Protein AF-0000000074149114 (afdb_homodimer)

Foldseek 3Di:
DPCVVCPVPDDPVNVVLVVVVVVLCPDPVNLVVLLVQLVHWDFLVRCVVVDVDDSVVVVVSLVSCVVSPQWDWDDDDPTITIHGRDSVVNVVVVVVVVVVVVD/DPCVVPPVPDDPVNVVLVVVVVVLCPDPVNLVVLLVQLVDWDFLVRCVVVDVDDSVVVVVSLVSCVVSPQWDWDDDPPTITIHGRDSVVNVVVVVVVVVVVVD

pLDDT: mean 89.46, std 13.63, range [28.83, 98.0]

Organism: Dictyoglomus thermophilum (strain ATCC 35947 / DSM 3960 / H-6-12) (NCBI:txid309799)

InterPro domains:
  IPR001845 HTH ArsR-type DNA-binding domain [PF01022] (28-67)
  IPR001845 HTH ArsR-type DNA-binding domain [PR00778] (22-37)
  IPR001845 HTH ArsR-type DNA-binding domain [PR00778] (54-69)
  IPR001845 HTH ArsR-type DNA-binding domain [PR00778] (69-84)
  IPR001845 HTH ArsR-type DNA-binding domain [PS50987] (10-103)
  IPR001845 HTH ArsR-type DNA-binding domain [SM00418] (20-98)
  IPR011991 ArsR-like helix-turn-helix domain [cd00090] (22-98)
  IPR036388 Winged helix-like DNA-binding domain superfamily [G3DSA:1.10.10.10] (2-102)
  IPR036390 Winged helix DNA-binding domain superfamily [SSF46785] (8-98)
  IPR051011 Metal-responsive transcriptional regulator [PTHR43132] (10-99)

Solvent-accessible surface area (backbone atoms only — not comparable to full-atom values): 11345 Å² total; per-residue (Å²): 131,74,77,69,68,59,57,84,65,58,47,74,63,54,33,45,45,36,18,52,52,32,45,67,48,34,31,44,67,53,46,50,48,46,46,52,28,57,75,42,65,39,32,72,68,56,46,48,75,73,39,96,64,56,67,72,61,52,50,52,52,52,50,53,38,36,68,61,51,48,29,44,74,45,76,54,92,93,44,57,29,37,31,50,62,50,58,66,53,47,58,41,52,50,50,43,45,54,39,50,71,73,97,129,75,77,69,68,59,59,85,65,59,49,72,64,53,34,44,45,36,18,52,52,32,44,67,48,34,30,41,66,54,47,52,48,46,46,52,27,56,76,43,65,40,32,70,68,56,46,47,73,73,39,97,64,56,66,71,60,52,49,50,52,52,49,52,37,36,69,62,51,49,29,44,76,48,75,54,91,93,43,58,28,37,32,50,62,51,60,67,54,46,58,41,52,51,49,42,44,54,40,49,70,73,97

Sequence (206 aa):
MTKKEDYISLSDEALQNMSDILKILAHPLRIKLIFILAQNPATVSDLLKILDVRQPNLSQHLTLLKRVKLLKTRREGKSVYYLLSHPEIKDLLEKINEITKEIMTKKEDYISLSDEALQNMSDILKILAHPLRIKLIFILAQNPATVSDLLKILDVRQPNLSQHLTLLKRVKLLKTRREGKSVYYLLSHPEIKDLLEKINEITKEI

Nearest PDB structures (foldseek):
  8qkf-assembly1_A  TM=9.468E-01  e=1.294E-07  Mycolicibacterium smegmatis
  8qkf-assembly1_B  TM=9.216E-01  e=1.294E-07  Mycolicibacterium smegmatis
  1r22-assembly1_B  TM=8.893E-01  e=1.035E-06  Synechococcus elongatus PCC 7942 = FACHB-805
  4k2e-assembly1_B  TM=8.497E-01  e=9.703E-07  Vibrio cholerae O1 biovar El Tor str. N16961
  1r1u-assembly2_D  TM=8.927E-01  e=1.983E-06  Staphylococcus aureus

Structure (mmCIF, N/CA/C/O backbone):
data_AF-0000000074149114-model_v1
#
loop_
_entity.id
_entity.type
_entity.pdbx_description
1 polymer 'Transcriptional regulator'
#
loop_
_atom_site.group_PDB
_atom_site.id
_atom_site.type_symbol
_atom_site.label_atom_id
_atom_site.label_alt_id
_atom_site.label_comp_id
_atom_site.label_asym_id
_atom_site.label_entity_id
_atom_site.label_seq_id
_atom_site.pdbx_PDB_ins_code
_atom_site.Cartn_x
_atom_site.Cartn_y
_atom_site.Cartn_z
_atom_site.occupancy
_atom_site.B_iso_or_equiv
_atom_site.auth_seq_id
_atom_site.auth_comp_id
_atom_site.auth_asym_id
_atom_site.auth_atom_id
_atom_site.pdbx_PDB_model_num
ATOM 1 N N . MET A 1 1 ? 10.391 0.278 -27.141 1 28.88 1 MET A N 1
ATOM 2 C CA . MET A 1 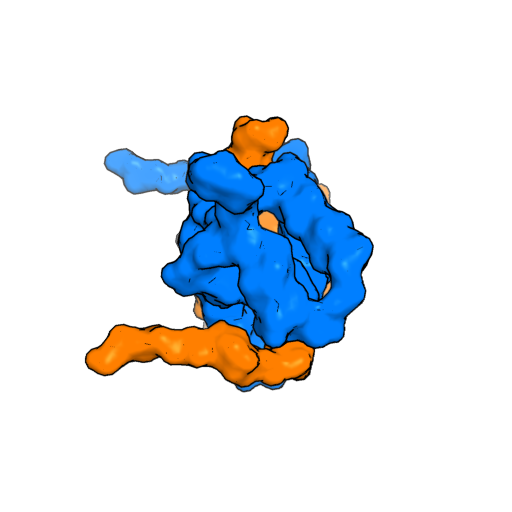1 ? 10.938 -0.752 -26.266 1 28.88 1 MET A CA 1
ATOM 3 C C . MET A 1 1 ? 10.234 -0.742 -24.906 1 28.88 1 MET A C 1
ATOM 5 O O . MET A 1 1 ? 10.375 0.213 -24.141 1 28.88 1 MET A O 1
ATOM 9 N N . THR A 1 2 ? 8.961 -1.065 -24.812 1 36.38 2 THR A N 1
ATOM 10 C CA . THR A 1 2 ? 7.898 -1.118 -23.797 1 36.38 2 THR A CA 1
ATOM 11 C C . THR A 1 2 ? 8.453 -1.576 -22.453 1 36.38 2 THR A C 1
ATOM 13 O O . THR A 1 2 ? 8.992 -2.682 -22.344 1 36.38 2 THR A O 1
ATOM 16 N N . LYS A 1 3 ? 9.117 -0.777 -21.781 1 39 3 LYS A N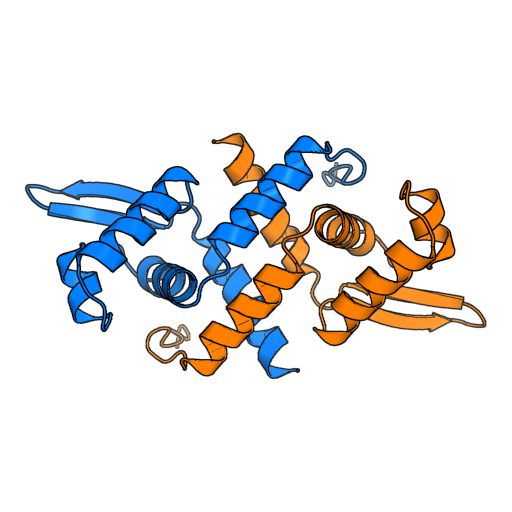 1
ATOM 17 C CA . LYS A 1 3 ? 10.008 -1.157 -20.688 1 39 3 LYS A CA 1
ATOM 18 C C . LYS A 1 3 ? 9.398 -2.279 -19.844 1 39 3 LYS A C 1
ATOM 20 O O . LYS A 1 3 ? 8.414 -2.066 -19.141 1 39 3 LYS A O 1
ATOM 25 N N . LYS A 1 4 ? 9.062 -3.408 -20.391 1 46.69 4 LYS A N 1
ATOM 26 C CA . LYS A 1 4 ? 8.867 -4.695 -19.734 1 46.69 4 LYS A CA 1
ATOM 27 C C . LYS A 1 4 ? 9.734 -4.805 -18.484 1 46.69 4 LYS A C 1
ATOM 29 O O . LYS A 1 4 ? 10.945 -5.008 -18.578 1 46.69 4 LYS A O 1
ATOM 34 N N . GLU A 1 5 ? 9.648 -3.715 -17.734 1 49.81 5 GLU A N 1
ATOM 35 C CA . GLU A 1 5 ? 10.531 -3.832 -16.562 1 49.81 5 GLU A CA 1
ATOM 36 C C . GLU A 1 5 ? 10.492 -5.246 -15.992 1 49.81 5 GLU A C 1
ATOM 38 O O . GLU A 1 5 ? 9.422 -5.832 -15.844 1 49.81 5 GLU A O 1
ATOM 43 N N . ASP A 1 6 ? 11.445 -5.977 -16.359 1 58.78 6 ASP A N 1
ATOM 44 C CA . ASP A 1 6 ? 11.742 -7.34 -15.938 1 58.78 6 ASP A CA 1
ATOM 45 C C . ASP A 1 6 ? 11.43 -7.523 -14.453 1 58.78 6 ASP A C 1
ATOM 47 O O . ASP A 1 6 ? 12.273 -7.242 -13.594 1 58.78 6 ASP A O 1
ATOM 51 N N . TYR A 1 7 ? 10.148 -7.484 -14.086 1 58.09 7 TYR A N 1
ATOM 52 C CA . TYR A 1 7 ? 9.711 -7.641 -12.703 1 58.09 7 TYR A CA 1
ATOM 53 C C . TYR A 1 7 ? 10.391 -8.844 -12.047 1 58.09 7 TYR A C 1
ATOM 55 O O . TYR A 1 7 ? 10.547 -8.891 -10.828 1 58.09 7 TYR A O 1
ATOM 63 N N . ILE A 1 8 ? 10.781 -9.773 -12.945 1 58.91 8 ILE A N 1
ATOM 64 C CA . ILE A 1 8 ? 11.531 -10.922 -12.445 1 58.91 8 ILE A CA 1
ATOM 65 C C . ILE A 1 8 ? 12.875 -10.453 -11.898 1 58.91 8 ILE A C 1
ATOM 67 O O . ILE A 1 8 ? 13.438 -11.078 -10.992 1 58.91 8 ILE A O 1
ATOM 71 N N . SER A 1 9 ? 13.148 -9.242 -12.266 1 69.62 9 SER A N 1
ATOM 72 C CA . SER A 1 9 ? 14.5 -8.797 -11.914 1 69.62 9 SER A CA 1
ATOM 73 C C . SER A 1 9 ? 14.492 -7.961 -10.641 1 69.62 9 SER A C 1
ATOM 75 O O . SER A 1 9 ? 15.539 -7.465 -10.219 1 69.62 9 SER A O 1
ATOM 77 N N . LEU A 1 10 ? 13.344 -7.965 -10.055 1 82.69 10 LEU A N 1
ATOM 78 C CA . LEU A 1 10 ? 13.352 -7.227 -8.797 1 82.69 10 LEU A CA 1
ATOM 79 C C . LEU A 1 10 ? 14.164 -7.973 -7.738 1 82.69 10 LEU A C 1
ATOM 81 O O . LEU A 1 10 ? 13.969 -9.172 -7.531 1 82.69 10 LEU A O 1
ATOM 85 N N . SER A 1 11 ? 15.141 -7.273 -7.141 1 88.62 11 SER A N 1
ATOM 86 C CA . SER A 1 11 ? 15.969 -7.879 -6.105 1 88.62 11 SER A CA 1
ATOM 87 C C . SER A 1 11 ? 15.172 -8.133 -4.828 1 88.62 11 SER A C 1
ATOM 89 O O . SER A 1 11 ? 14.148 -7.488 -4.598 1 88.62 11 SER A O 1
ATOM 91 N N . ASP A 1 12 ? 15.594 -9.07 -4.012 1 91.81 12 ASP A N 1
ATOM 92 C CA . ASP A 1 12 ? 14.984 -9.336 -2.713 1 91.81 12 ASP A CA 1
ATOM 93 C C . ASP A 1 12 ? 14.992 -8.086 -1.837 1 91.81 12 ASP A C 1
ATOM 95 O O . ASP A 1 12 ? 14.055 -7.859 -1.07 1 91.81 12 ASP A O 1
ATOM 99 N N . GLU A 1 13 ? 15.992 -7.324 -2.018 1 93.56 13 GLU A N 1
ATOM 100 C CA . GLU A 1 13 ? 16.109 -6.086 -1.249 1 93.56 13 GLU A CA 1
ATOM 101 C C . GLU A 1 13 ? 15.031 -5.086 -1.651 1 93.56 13 GLU A C 1
ATOM 103 O O . GLU A 1 13 ? 14.422 -4.438 -0.793 1 93.56 13 GLU A O 1
ATOM 108 N N . ALA A 1 14 ? 14.82 -4.953 -2.912 1 93.19 14 ALA A N 1
ATOM 109 C CA . ALA A 1 14 ? 13.797 -4.043 -3.41 1 93.19 14 ALA A CA 1
ATOM 110 C C . ALA A 1 14 ? 12.414 -4.453 -2.914 1 93.19 14 ALA A C 1
ATOM 112 O O . ALA A 1 14 ? 11.617 -3.609 -2.498 1 93.19 14 ALA A O 1
ATOM 113 N N . LEU A 1 15 ? 12.234 -5.73 -2.945 1 95.12 15 LEU A N 1
ATOM 114 C CA . LEU A 1 15 ? 10.953 -6.262 -2.494 1 95.12 15 LEU A CA 1
ATOM 115 C C . LEU A 1 15 ? 10.758 -6.008 -1.003 1 95.12 15 LEU A C 1
ATOM 117 O O . LEU A 1 15 ? 9.672 -5.621 -0.574 1 95.12 15 LEU A O 1
ATOM 121 N N . GLN A 1 16 ? 11.797 -6.195 -0.263 1 96.12 16 GLN A N 1
ATOM 122 C CA . GLN A 1 16 ? 11.742 -5.957 1.175 1 96.12 16 GLN A CA 1
ATOM 123 C C . GLN A 1 16 ? 11.5 -4.48 1.479 1 96.12 16 GLN A C 1
ATOM 125 O O . GLN A 1 16 ? 10.719 -4.141 2.367 1 96.12 16 GLN A O 1
ATOM 130 N N . ASN A 1 17 ? 12.18 -3.689 0.748 1 94.69 17 ASN A N 1
ATOM 131 C CA . ASN A 1 17 ? 12.023 -2.252 0.939 1 94.69 17 ASN A CA 1
ATOM 132 C C . ASN A 1 17 ? 10.594 -1.804 0.646 1 94.69 17 ASN A C 1
ATOM 134 O O . ASN A 1 17 ? 10.023 -0.998 1.386 1 94.69 17 ASN A O 1
ATOM 138 N N . MET A 1 18 ? 10.07 -2.305 -0.396 1 94.81 18 MET A N 1
ATOM 139 C CA . MET A 1 18 ? 8.688 -1.977 -0.731 1 94.81 18 MET A CA 1
ATOM 140 C C . MET A 1 18 ? 7.73 -2.459 0.358 1 94.81 18 MET A C 1
ATOM 142 O O . MET A 1 18 ? 6.812 -1.739 0.748 1 94.81 18 MET A O 1
ATOM 146 N N . SER A 1 19 ? 7.992 -3.691 0.788 1 96.94 19 SER A N 1
ATOM 147 C CA . SER A 1 19 ? 7.191 -4.238 1.877 1 96.94 19 SER A CA 1
ATOM 148 C C . SER A 1 19 ? 7.234 -3.338 3.105 1 96.94 19 SER A C 1
ATOM 150 O O . SER A 1 19 ? 6.199 -3.051 3.709 1 96.94 19 SER A O 1
ATOM 152 N N . ASP A 1 20 ? 8.352 -2.828 3.439 1 96.19 20 ASP A N 1
ATOM 153 C CA . ASP A 1 20 ? 8.539 -1.981 4.613 1 96.19 20 ASP A CA 1
ATOM 154 C C . ASP A 1 20 ? 7.781 -0.661 4.465 1 96.19 20 ASP A C 1
ATOM 156 O O . ASP A 1 20 ? 7.148 -0.192 5.414 1 96.19 20 ASP A O 1
ATOM 160 N N . ILE A 1 21 ? 7.84 -0.08 3.316 1 94.69 21 ILE A N 1
ATOM 161 C CA . ILE A 1 21 ? 7.141 1.179 3.076 1 94.69 21 ILE A CA 1
ATOM 162 C C . ILE A 1 21 ? 5.633 0.962 3.174 1 94.69 21 ILE A C 1
ATOM 164 O O . ILE A 1 21 ? 4.918 1.782 3.756 1 94.69 21 ILE A O 1
ATOM 168 N N . LEU A 1 22 ? 5.184 -0.121 2.574 1 95.25 22 LEU A N 1
ATOM 169 C CA . LEU A 1 22 ? 3.762 -0.439 2.648 1 95.25 22 LEU A CA 1
ATOM 170 C C . LEU A 1 22 ? 3.318 -0.617 4.098 1 95.25 22 LEU A C 1
ATOM 172 O O . LEU A 1 22 ? 2.23 -0.178 4.477 1 95.25 22 LEU A O 1
ATOM 176 N N . LYS A 1 23 ? 4.172 -1.233 4.879 1 96.38 23 LYS A N 1
ATOM 177 C CA . LYS A 1 23 ? 3.869 -1.401 6.297 1 96.38 23 LYS A CA 1
ATOM 178 C C . LYS A 1 23 ? 3.729 -0.051 6.992 1 96.38 23 LYS A C 1
ATOM 180 O O . LYS A 1 23 ? 2.828 0.139 7.812 1 96.38 23 LYS A O 1
ATOM 185 N N . ILE A 1 24 ? 4.57 0.766 6.668 1 95.38 24 ILE A N 1
ATOM 186 C CA . ILE A 1 24 ? 4.559 2.092 7.277 1 95.38 24 ILE A CA 1
ATOM 187 C C . ILE A 1 24 ? 3.289 2.836 6.863 1 95.38 24 ILE A C 1
ATOM 189 O O . ILE A 1 24 ? 2.645 3.482 7.695 1 95.38 24 ILE A O 1
ATOM 193 N N . LEU A 1 25 ? 2.91 2.705 5.637 1 95.12 25 LEU A N 1
ATOM 194 C CA . LEU A 1 25 ? 1.743 3.396 5.098 1 95.12 25 LEU A CA 1
ATOM 195 C C . LEU A 1 25 ? 0.453 2.781 5.629 1 95.12 25 LEU A C 1
ATOM 197 O O . LEU A 1 25 ? -0.582 3.449 5.688 1 95.12 25 LEU A O 1
ATOM 201 N N . ALA A 1 26 ? 0.564 1.505 6.016 1 96.62 26 ALA A N 1
ATOM 202 C CA . ALA A 1 26 ? -0.612 0.751 6.445 1 96.62 26 ALA A CA 1
ATOM 203 C C . ALA A 1 26 ? -1.068 1.188 7.832 1 96.62 26 ALA A C 1
ATOM 205 O O . ALA A 1 26 ? -1.026 0.404 8.781 1 96.62 26 ALA A O 1
ATOM 206 N N . HIS A 1 27 ? -1.528 2.334 7.941 1 97 27 HIS A N 1
ATOM 207 C CA . HIS A 1 27 ? -2.039 2.982 9.141 1 97 27 HIS A CA 1
ATOM 208 C C . HIS A 1 27 ? -3.135 3.986 8.805 1 97 27 HIS A C 1
ATOM 210 O O . HIS A 1 27 ? -2.943 4.855 7.953 1 97 27 HIS A O 1
ATOM 216 N N . PRO A 1 28 ? -4.262 3.867 9.469 1 96.5 28 PRO A N 1
ATOM 217 C CA . PRO A 1 28 ? -5.402 4.703 9.094 1 96.5 28 PRO A CA 1
ATOM 218 C C . PRO A 1 28 ? -5.07 6.195 9.102 1 96.5 28 PRO A C 1
ATOM 220 O O . PRO A 1 28 ? -5.43 6.914 8.164 1 96.5 28 PRO A O 1
ATOM 223 N N . LEU A 1 29 ? -4.371 6.621 10.055 1 95.94 29 LEU A N 1
ATOM 224 C CA . LEU A 1 29 ? -4.047 8.039 10.156 1 95.94 29 LEU A CA 1
ATOM 225 C C . LEU A 1 29 ? -3.094 8.461 9.039 1 95.94 29 LEU A C 1
ATOM 227 O O . LEU A 1 29 ? -3.219 9.555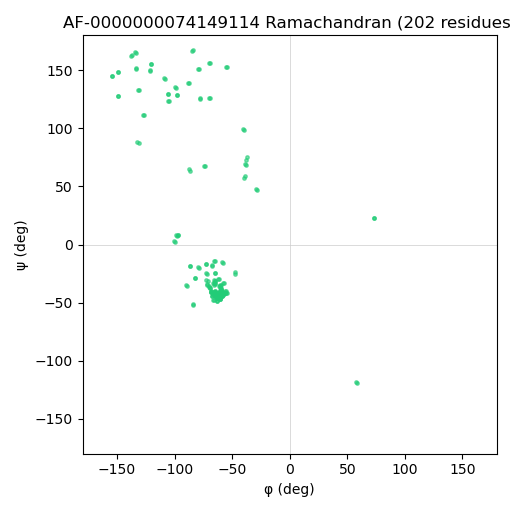 8.492 1 95.94 29 LEU A O 1
ATOM 231 N N . ARG A 1 30 ? -2.154 7.656 8.75 1 96.69 30 ARG A N 1
ATOM 232 C CA . ARG A 1 30 ? -1.196 7.988 7.699 1 96.69 30 ARG A CA 1
ATOM 233 C C . ARG A 1 30 ? -1.859 7.969 6.324 1 96.69 30 ARG A C 1
ATOM 235 O O . ARG A 1 30 ? -1.521 8.773 5.453 1 96.69 30 ARG A O 1
ATOM 242 N N . ILE A 1 31 ? -2.734 7.062 6.137 1 95.81 31 ILE A N 1
ATOM 243 C CA . ILE A 1 31 ? -3.52 7.047 4.906 1 95.81 31 ILE A CA 1
ATOM 244 C C . ILE A 1 31 ? -4.324 8.344 4.793 1 95.81 31 ILE A C 1
ATOM 246 O O . ILE A 1 31 ? -4.348 8.977 3.736 1 95.81 31 ILE A O 1
ATOM 250 N N . LYS A 1 32 ? -4.957 8.703 5.867 1 95.38 32 LYS A N 1
ATOM 251 C CA . LYS A 1 32 ? -5.734 9.938 5.898 1 95.38 32 LYS A CA 1
ATOM 252 C C . LYS A 1 32 ? -4.855 11.148 5.594 1 95.38 32 LYS A C 1
ATOM 254 O O . LYS A 1 32 ? -5.25 12.039 4.836 1 95.38 32 LYS A O 1
ATOM 259 N N . LEU A 1 33 ? -3.699 11.141 6.121 1 95.69 33 LEU A N 1
ATOM 260 C CA . LEU A 1 33 ? -2.746 12.227 5.891 1 95.69 33 LEU A CA 1
ATOM 261 C C . LEU A 1 33 ? -2.398 12.344 4.41 1 95.69 33 LEU A C 1
ATOM 263 O O . LEU A 1 33 ? -2.295 13.445 3.879 1 95.69 33 LEU A O 1
ATOM 267 N N . ILE A 1 34 ? -2.232 11.234 3.766 1 94.81 34 ILE A N 1
ATOM 268 C CA . ILE A 1 34 ? -1.905 11.227 2.344 1 94.81 34 ILE A CA 1
ATOM 269 C C . ILE A 1 34 ? -3.043 11.867 1.548 1 94.81 34 ILE A C 1
ATOM 271 O O . ILE A 1 34 ? -2.807 12.68 0.656 1 94.81 34 ILE A O 1
ATOM 275 N N . PHE A 1 35 ? -4.23 11.484 1.855 1 94.38 35 PHE A N 1
ATOM 276 C CA . PHE A 1 35 ? -5.379 12.031 1.147 1 94.38 35 PHE A CA 1
ATOM 277 C C . PHE A 1 35 ? -5.469 13.539 1.352 1 94.38 35 PHE A C 1
ATOM 279 O O . PHE A 1 35 ? -5.73 14.289 0.405 1 94.38 35 PHE A O 1
ATOM 286 N N . ILE A 1 36 ? -5.266 13.984 2.566 1 93.75 36 ILE A N 1
ATOM 287 C CA . ILE A 1 36 ? -5.355 15.398 2.891 1 93.75 36 ILE A CA 1
ATOM 288 C C . ILE A 1 36 ? -4.273 16.172 2.139 1 93.75 36 ILE A C 1
ATOM 290 O O . ILE A 1 36 ? -4.562 17.172 1.477 1 93.75 36 ILE A O 1
ATOM 294 N N . LEU A 1 37 ? -3.09 15.672 2.139 1 95.12 37 LEU A N 1
ATOM 295 C CA . LEU A 1 37 ? -1.946 16.375 1.58 1 95.12 37 LEU A CA 1
ATOM 296 C C . LEU A 1 37 ? -1.921 16.266 0.06 1 95.12 37 LEU A C 1
ATOM 298 O O . LEU A 1 37 ? -1.208 17.016 -0.614 1 95.12 37 LEU A O 1
ATOM 302 N N . ALA A 1 38 ? -2.607 15.297 -0.45 1 92.12 38 ALA A N 1
ATOM 303 C CA . ALA A 1 38 ? -2.756 15.195 -1.899 1 92.12 38 ALA A CA 1
ATOM 304 C C . ALA A 1 38 ? -3.537 16.375 -2.457 1 92.12 38 ALA A C 1
ATOM 306 O O . ALA A 1 38 ? -3.439 16.688 -3.646 1 92.12 38 ALA A O 1
ATOM 307 N N . GLN A 1 39 ? -4.336 16.984 -1.671 1 91.12 39 GLN A N 1
ATOM 308 C CA . GLN A 1 39 ? -5.145 18.109 -2.1 1 91.12 39 GLN A CA 1
ATOM 309 C C . GLN A 1 39 ? -4.344 19.406 -2.031 1 91.12 39 GLN A C 1
ATOM 311 O O . GLN A 1 39 ? -4.273 20.156 -3.012 1 91.12 39 GLN A O 1
ATOM 316 N N . ASN A 1 40 ? -3.768 19.609 -0.865 1 93.12 40 ASN A N 1
ATOM 317 C CA . ASN A 1 40 ? -2.984 20.812 -0.64 1 93.12 40 ASN A CA 1
ATOM 318 C C . ASN A 1 40 ? -1.928 20.609 0.441 1 93.12 40 ASN A C 1
ATOM 320 O O . ASN A 1 40 ? -2.15 19.859 1.397 1 93.12 40 ASN A O 1
ATOM 324 N N . PRO A 1 41 ? -0.778 21.281 0.217 1 96.5 41 PRO A N 1
ATOM 325 C CA . PRO A 1 41 ? 0.164 21.312 1.339 1 96.5 41 PRO A CA 1
ATOM 326 C C . PRO A 1 41 ? -0.459 21.844 2.621 1 96.5 41 PRO A C 1
ATOM 328 O O . PRO A 1 41 ? -1.402 22.641 2.566 1 96.5 41 PRO A O 1
ATOM 331 N N . ALA A 1 42 ? 0.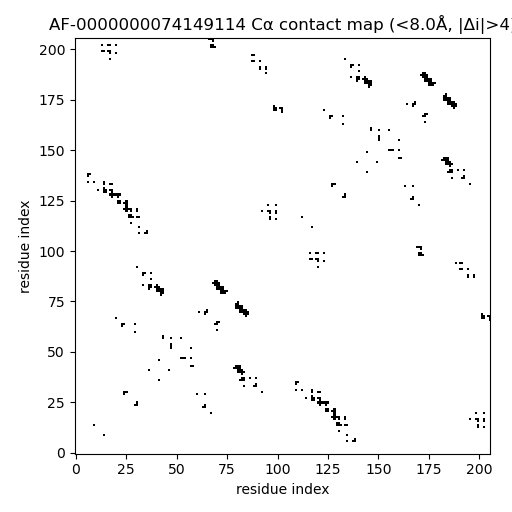021 21.453 3.756 1 96.94 42 ALA A N 1
ATOM 332 C CA . ALA A 1 42 ? -0.571 21.875 5.023 1 96.94 42 ALA A CA 1
ATOM 333 C C . ALA A 1 42 ? 0.484 21.969 6.121 1 96.94 42 ALA A C 1
ATOM 335 O O . ALA A 1 42 ? 1.464 21.219 6.105 1 96.94 42 ALA A O 1
ATOM 336 N N . THR A 1 43 ? 0.285 22.859 7.035 1 97.19 43 THR A N 1
ATOM 337 C CA . THR A 1 43 ? 1.136 22.969 8.219 1 97.19 43 THR A CA 1
ATOM 338 C C . THR A 1 43 ? 0.665 22.016 9.305 1 97.19 43 THR A C 1
ATOM 340 O O . THR A 1 43 ? -0.42 21.438 9.211 1 97.19 43 THR A O 1
ATOM 343 N N . VAL A 1 44 ? 1.551 21.828 10.32 1 96.81 44 VAL A N 1
ATOM 344 C CA . VAL A 1 44 ? 1.156 21.016 11.461 1 96.81 44 VAL A CA 1
ATOM 345 C C . VAL A 1 44 ? -0.137 21.562 12.062 1 96.81 44 VAL A C 1
ATOM 347 O O . VAL A 1 44 ? -1.052 20.797 12.383 1 96.81 44 VAL A O 1
ATOM 350 N N . SER A 1 45 ? -0.241 22.844 12.133 1 95.81 45 SER A N 1
ATOM 351 C CA . SER A 1 45 ? -1.422 23.5 12.695 1 95.81 45 SER A CA 1
ATOM 352 C C . SER A 1 45 ? -2.664 23.203 11.859 1 95.81 45 SER A C 1
ATOM 354 O O . SER A 1 45 ? -3.736 22.922 12.406 1 95.81 45 SER A O 1
ATOM 356 N N . ASP A 1 46 ? -2.561 23.266 10.539 1 95.62 46 ASP A N 1
ATOM 357 C CA . ASP A 1 46 ? -3.662 22.938 9.641 1 95.62 46 ASP A CA 1
ATOM 358 C C . ASP A 1 46 ? -4.133 21.5 9.859 1 95.62 46 ASP A C 1
ATOM 360 O O . ASP A 1 46 ? -5.336 21.25 9.961 1 95.62 46 ASP A O 1
ATOM 364 N N . LEU A 1 47 ? -3.205 20.609 9.984 1 96.19 47 LEU A N 1
ATOM 365 C CA . LEU A 1 47 ? -3.496 19.188 10.109 1 96.19 47 LEU A CA 1
ATOM 366 C C . LEU A 1 47 ? -4.137 18.875 11.453 1 96.19 47 LEU A C 1
ATOM 368 O O . LEU A 1 47 ? -5.031 18.031 11.539 1 96.19 47 LEU A O 1
ATOM 372 N N . LEU A 1 48 ? -3.701 19.578 12.5 1 95.44 48 LEU A N 1
ATOM 373 C CA . LEU A 1 48 ? -4.273 19.375 13.828 1 95.44 48 LEU A CA 1
ATOM 374 C C . LEU A 1 48 ? -5.738 19.812 13.859 1 95.44 48 LEU A C 1
ATOM 376 O O . LEU A 1 48 ? -6.551 19.188 14.555 1 95.44 48 LEU A O 1
ATOM 380 N N . LYS A 1 49 ? -6.094 20.781 13.07 1 93.19 49 LYS A N 1
ATOM 381 C CA . LYS A 1 49 ? -7.469 21.266 13 1 93.19 49 LYS A CA 1
ATOM 382 C C . LYS A 1 49 ? -8.375 20.266 12.289 1 93.19 49 LYS A C 1
ATOM 384 O O . LYS A 1 49 ? -9.562 20.156 12.609 1 93.19 49 LYS A O 1
ATOM 389 N N . ILE A 1 50 ? -7.758 19.562 11.383 1 89.81 50 ILE A N 1
ATOM 390 C CA . ILE A 1 50 ? -8.516 18.656 10.539 1 89.81 50 ILE A CA 1
ATOM 391 C C . ILE A 1 50 ? -8.578 17.281 11.188 1 89.81 50 ILE A C 1
ATOM 393 O O . ILE A 1 50 ? -9.602 16.578 11.109 1 89.81 50 ILE A O 1
ATOM 397 N N . LEU A 1 51 ? -7.477 17 11.836 1 91.5 51 LEU A N 1
ATOM 398 C CA . LEU A 1 51 ? -7.344 15.656 12.391 1 91.5 51 LEU A CA 1
ATOM 399 C C . LEU A 1 51 ? -7.668 15.656 13.883 1 91.5 51 LEU A C 1
ATOM 401 O O . LEU A 1 51 ? -7.402 16.641 14.578 1 91.5 51 LEU A O 1
ATOM 405 N N . ASP A 1 52 ? -8.367 14.812 14.383 1 88 52 ASP A N 1
ATOM 406 C CA . ASP A 1 52 ? -8.672 14.703 15.805 1 88 52 ASP A CA 1
ATOM 407 C C . ASP A 1 52 ? -7.609 13.875 16.531 1 88 52 ASP A C 1
ATOM 409 O O . ASP A 1 52 ? -7.902 12.797 17.047 1 88 52 ASP A O 1
ATOM 413 N N . VAL A 1 53 ? -6.387 14.414 16.547 1 92.94 53 VAL A N 1
ATOM 414 C CA . VAL A 1 53 ? -5.281 13.695 17.172 1 92.94 53 VAL A CA 1
ATOM 415 C C . VAL A 1 53 ? -4.43 14.672 17.984 1 92.94 53 VAL A C 1
ATOM 417 O O . VAL A 1 53 ? -4.559 15.891 17.844 1 92.94 53 VAL A O 1
ATOM 420 N N . ARG A 1 54 ? -3.617 14.148 18.891 1 95.62 54 ARG A N 1
ATOM 421 C CA . ARG A 1 54 ? -2.672 14.953 19.656 1 95.62 54 ARG A CA 1
ATOM 422 C C . ARG A 1 54 ? -1.437 15.289 18.828 1 95.62 54 ARG A C 1
ATOM 424 O O . ARG A 1 54 ? -1.046 14.516 17.938 1 95.62 54 ARG A O 1
ATOM 431 N N . GLN A 1 55 ? -0.842 16.344 19.094 1 95.25 55 GLN A N 1
ATOM 432 C CA . GLN A 1 55 ? 0.278 16.891 18.328 1 95.25 55 GLN A CA 1
ATOM 433 C C . GLN A 1 55 ? 1.459 15.922 18.328 1 95.25 55 GLN A C 1
ATOM 435 O O . GLN A 1 55 ? 2.07 15.68 17.281 1 95.25 55 GLN A O 1
ATOM 440 N N . PRO A 1 56 ? 1.804 15.359 19.469 1 95.88 56 PRO A N 1
ATOM 441 C CA . PRO A 1 56 ? 2.939 14.438 19.422 1 95.88 56 PRO A CA 1
ATOM 442 C C . PRO A 1 56 ? 2.707 13.266 18.484 1 95.88 56 PRO A C 1
ATOM 444 O O . PRO A 1 56 ? 3.641 12.805 17.812 1 95.88 56 PRO A O 1
ATOM 447 N N . ASN A 1 57 ? 1.49 12.758 18.453 1 95.81 57 ASN A N 1
ATOM 448 C CA . ASN A 1 57 ? 1.126 11.656 17.562 1 95.81 57 ASN A CA 1
ATOM 449 C C . ASN A 1 57 ? 1.255 12.055 16.094 1 95.81 57 ASN A C 1
ATOM 451 O O . ASN A 1 57 ? 1.822 11.312 15.297 1 95.81 57 ASN A O 1
ATOM 455 N N . LEU A 1 58 ? 0.716 13.141 15.805 1 97 58 LEU A N 1
ATOM 456 C CA . LEU A 1 58 ? 0.804 13.656 14.438 1 97 58 LEU A CA 1
ATOM 457 C C . LEU A 1 58 ? 2.258 13.844 14.023 1 97 58 LEU A C 1
ATOM 459 O O . LEU A 1 58 ? 2.646 13.461 12.914 1 97 58 LEU A O 1
ATOM 463 N N . SER A 1 59 ? 3.039 14.406 14.914 1 96.12 59 SER A N 1
ATOM 464 C CA . SER A 1 59 ? 4.441 14.672 14.625 1 96.12 59 SER A CA 1
ATOM 465 C C . SER A 1 59 ? 5.195 13.383 14.297 1 96.12 59 SER A C 1
ATOM 467 O O . SER A 1 59 ? 5.984 13.344 13.352 1 96.12 59 SER A O 1
ATOM 469 N N . GLN A 1 60 ? 4.941 12.414 15.047 1 97 60 GLN A N 1
ATOM 470 C CA . GLN A 1 60 ? 5.594 11.133 14.844 1 97 60 GLN A CA 1
ATOM 471 C C . GLN A 1 60 ? 5.273 10.562 13.469 1 97 60 GLN A C 1
ATOM 473 O O . GLN A 1 60 ? 6.164 10.078 12.766 1 97 60 GLN A O 1
ATOM 478 N N . HIS A 1 61 ? 4.039 10.602 13.086 1 97.69 61 HIS A N 1
ATOM 479 C CA . HIS A 1 61 ? 3.637 10.07 11.789 1 97.69 61 HIS A CA 1
ATOM 480 C C . HIS A 1 61 ? 4.23 10.898 10.648 1 97.69 61 HIS A C 1
ATOM 482 O O . HIS A 1 61 ? 4.68 10.344 9.641 1 97.69 61 HIS A O 1
ATOM 488 N N . LEU A 1 62 ? 4.188 12.18 10.812 1 97.69 62 LEU A N 1
ATOM 489 C CA . LEU A 1 62 ? 4.77 13.055 9.797 1 97.69 62 LEU A CA 1
ATOM 490 C C . LEU A 1 62 ? 6.258 12.766 9.625 1 97.69 62 LEU A C 1
ATOM 492 O O . LEU A 1 62 ? 6.75 12.703 8.492 1 97.69 62 LEU A O 1
ATOM 496 N N . THR A 1 63 ? 6.898 12.594 10.773 1 96.88 63 THR A N 1
ATOM 497 C CA . THR A 1 63 ? 8.32 12.297 10.75 1 96.88 63 THR A CA 1
ATOM 498 C C . THR A 1 63 ? 8.586 10.969 10.047 1 96.88 63 THR A C 1
ATOM 500 O O . THR A 1 63 ? 9.492 10.867 9.219 1 96.88 63 THR A O 1
ATOM 503 N N . LEU A 1 64 ? 7.879 10.008 10.336 1 96.44 64 LEU A N 1
ATOM 504 C CA . LEU A 1 64 ? 8.023 8.688 9.734 1 96.44 64 LEU A CA 1
ATOM 505 C C . LEU A 1 64 ? 7.789 8.75 8.227 1 96.44 64 LEU A C 1
ATOM 507 O O . LEU A 1 64 ? 8.57 8.203 7.453 1 96.44 64 LEU A O 1
ATOM 511 N N . LEU A 1 65 ? 6.75 9.414 7.773 1 96.5 65 LEU A N 1
ATOM 512 C CA . LEU A 1 65 ? 6.41 9.523 6.359 1 96.5 65 LEU A CA 1
ATOM 513 C C . LEU A 1 65 ? 7.477 10.305 5.602 1 96.5 65 LEU A C 1
ATOM 515 O O . LEU A 1 65 ? 7.762 10.008 4.438 1 96.5 65 LEU A O 1
ATOM 519 N N . LYS A 1 66 ? 8.016 11.266 6.32 1 95.62 66 LYS A N 1
ATOM 520 C CA . LYS A 1 66 ? 9.109 12.016 5.723 1 95.62 66 LYS A CA 1
ATOM 521 C C . LYS A 1 66 ? 10.359 11.148 5.57 1 95.62 66 LYS A C 1
ATOM 523 O O . LYS A 1 66 ? 11.031 11.195 4.543 1 95.62 66 LYS A O 1
ATOM 528 N N . ARG A 1 67 ? 10.617 10.344 6.543 1 94.5 67 ARG A N 1
ATOM 529 C CA . ARG A 1 67 ? 11.789 9.469 6.551 1 94.5 67 ARG A CA 1
ATOM 530 C C . ARG A 1 67 ? 11.758 8.5 5.371 1 94.5 67 ARG A C 1
ATOM 532 O O . ARG A 1 67 ? 12.789 8.219 4.766 1 94.5 67 ARG A O 1
ATOM 539 N N . VAL A 1 68 ? 10.586 8.102 5.031 1 93.38 68 VAL A N 1
ATOM 540 C CA . VAL A 1 68 ? 10.469 7.129 3.949 1 93.38 68 VAL A CA 1
ATOM 541 C C . VAL A 1 68 ? 10.164 7.852 2.637 1 93.38 68 VAL A C 1
ATOM 543 O O . VAL A 1 68 ? 9.695 7.234 1.677 1 93.38 68 VAL A O 1
ATOM 546 N N . LYS A 1 69 ? 10.219 9.086 2.625 1 94.06 69 LYS A N 1
ATOM 547 C CA . LYS A 1 69 ? 10.188 9.945 1.444 1 94.06 69 LYS A CA 1
ATOM 548 C C . LYS A 1 69 ? 8.789 10 0.833 1 94.06 69 LYS A C 1
ATOM 550 O O . LYS A 1 69 ? 8.641 10.281 -0.356 1 94.06 69 LYS A O 1
ATOM 555 N N . LEU A 1 70 ? 7.832 9.727 1.564 1 94.12 70 LEU A N 1
ATOM 556 C CA . LEU A 1 70 ? 6.461 9.883 1.101 1 94.12 70 LEU A CA 1
ATOM 557 C C . LEU A 1 70 ? 6 11.328 1.229 1 94.12 70 LEU A C 1
ATOM 559 O O . LEU A 1 70 ? 5.145 11.789 0.465 1 94.12 70 LEU A O 1
ATOM 563 N N . LEU A 1 71 ? 6.598 11.969 2.209 1 9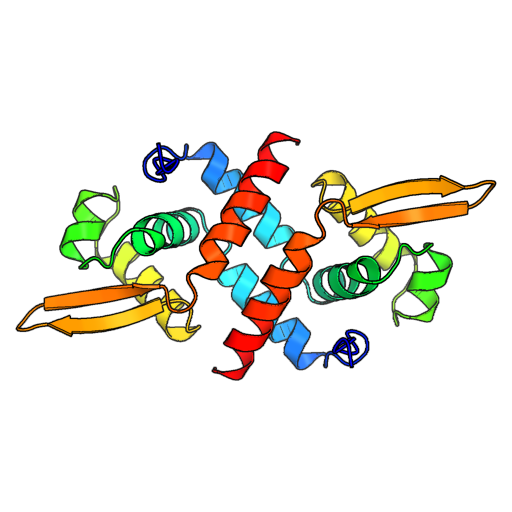6.56 71 LEU A N 1
ATOM 564 C CA . LEU A 1 71 ? 6.332 13.391 2.402 1 96.56 71 LEU A CA 1
ATOM 565 C C . LEU A 1 71 ? 7.613 14.203 2.285 1 96.56 71 LEU A C 1
ATOM 567 O O . LEU A 1 71 ? 8.711 13.672 2.467 1 96.56 71 LEU A O 1
ATOM 571 N N . LYS A 1 72 ? 7.461 15.422 1.948 1 96.5 72 LYS A N 1
ATOM 572 C CA . LYS A 1 72 ? 8.523 16.422 2.004 1 96.5 72 LYS A CA 1
ATOM 573 C C . LYS A 1 72 ? 8.023 17.719 2.639 1 96.5 72 LYS A C 1
ATOM 575 O O . LYS A 1 72 ? 6.824 17.875 2.863 1 96.5 72 LYS A O 1
ATOM 580 N N . THR A 1 73 ? 8.945 18.562 3.008 1 97.25 73 THR A N 1
ATOM 581 C CA . THR A 1 73 ? 8.562 19.828 3.637 1 97.25 73 THR A CA 1
ATOM 582 C C . THR A 1 73 ? 9.086 21.016 2.834 1 97.25 73 THR A C 1
ATOM 584 O O . THR A 1 73 ? 10.062 20.891 2.096 1 97.25 73 THR A O 1
ATOM 587 N N . ARG A 1 74 ? 8.391 22 2.896 1 96.44 74 ARG A N 1
ATOM 588 C CA . ARG A 1 74 ? 8.758 23.297 2.316 1 96.44 74 ARG A CA 1
ATOM 589 C C . ARG A 1 74 ? 8.578 24.422 3.326 1 96.44 74 ARG A C 1
ATOM 591 O O . ARG A 1 74 ? 7.551 24.5 4 1 96.44 74 ARG A O 1
ATOM 598 N N . ARG A 1 75 ? 9.539 25.219 3.398 1 96.06 75 ARG A N 1
ATOM 599 C CA . ARG A 1 75 ? 9.469 26.344 4.328 1 96.06 75 ARG A CA 1
ATOM 600 C C . ARG A 1 75 ? 9.031 27.625 3.619 1 96.06 75 ARG A C 1
ATOM 602 O O . ARG A 1 75 ? 9.547 27.953 2.551 1 96.06 75 ARG A O 1
ATOM 609 N N . GLU A 1 76 ? 8.102 28.203 4.137 1 95.12 76 GLU A N 1
ATOM 610 C CA . GLU A 1 76 ? 7.633 29.516 3.686 1 95.12 76 GLU A CA 1
ATOM 611 C C . GLU A 1 76 ? 7.57 30.5 4.844 1 95.12 76 GLU A C 1
ATOM 613 O O . GLU A 1 76 ? 6.625 30.484 5.637 1 95.12 76 GLU A O 1
ATOM 618 N N . GLY A 1 77 ? 8.445 31.469 4.797 1 95.19 77 GLY A N 1
ATOM 619 C CA . GLY A 1 77 ? 8.539 32.344 5.949 1 95.19 77 GLY A CA 1
ATOM 620 C C . GLY A 1 77 ? 8.852 31.625 7.238 1 95.19 77 GLY A C 1
ATOM 621 O O . GLY A 1 77 ? 9.867 30.922 7.332 1 95.19 77 GLY A O 1
ATOM 622 N N . LYS A 1 78 ? 7.938 31.719 8.18 1 94.69 78 LYS A N 1
ATOM 623 C CA . LYS A 1 78 ? 8.133 31.062 9.469 1 94.69 78 LYS A CA 1
ATOM 624 C C . LYS A 1 78 ? 7.371 29.75 9.555 1 94.69 78 LYS A C 1
ATOM 626 O O . LYS A 1 78 ? 7.414 29.062 10.578 1 94.69 78 LYS A O 1
ATOM 631 N N . SER A 1 79 ? 6.719 29.406 8.453 1 96.12 79 SER A N 1
ATOM 632 C CA . SER A 1 79 ? 5.867 28.234 8.484 1 96.12 79 SER A CA 1
ATOM 633 C C . SER A 1 79 ? 6.484 27.078 7.684 1 96.12 79 SER A C 1
ATOM 635 O O . SER A 1 79 ? 7.117 27.312 6.652 1 96.12 79 SER A O 1
ATOM 637 N N . VAL A 1 80 ? 6.312 25.859 8.195 1 97 80 VAL A N 1
ATOM 638 C CA . VAL A 1 80 ? 6.734 24.641 7.5 1 97 80 VAL A CA 1
ATOM 639 C C . VAL A 1 80 ? 5.516 23.922 6.934 1 97 80 VAL A C 1
ATOM 641 O O . VAL A 1 80 ? 4.586 23.578 7.672 1 97 80 VAL A O 1
ATOM 644 N N . TYR A 1 81 ? 5.516 23.688 5.598 1 98 81 TYR A N 1
ATOM 645 C CA . TYR A 1 81 ? 4.418 23 4.914 1 98 81 TYR A CA 1
ATOM 646 C C . TYR A 1 81 ? 4.812 21.578 4.531 1 98 81 TYR A C 1
ATOM 648 O O . TYR A 1 81 ? 5.887 21.359 3.967 1 98 81 TYR A O 1
ATOM 656 N N . TYR A 1 82 ? 3.955 20.703 4.906 1 98 82 TYR A N 1
ATOM 657 C CA . TYR A 1 82 ? 4.121 19.328 4.465 1 98 82 TYR A CA 1
ATOM 658 C C . TYR A 1 82 ? 3.457 19.109 3.113 1 98 82 TYR A C 1
ATOM 660 O O . TYR A 1 82 ? 2.361 19.609 2.861 1 98 82 TYR A O 1
ATOM 668 N N . LEU A 1 83 ? 4.164 18.344 2.268 1 96.69 83 LEU A N 1
ATOM 669 C CA . LEU A 1 83 ? 3.699 18.031 0.922 1 96.69 83 LEU A CA 1
ATOM 670 C C . LEU A 1 83 ? 3.857 16.547 0.63 1 96.69 83 LEU A C 1
ATOM 672 O O . LEU A 1 83 ? 4.777 15.898 1.144 1 96.69 83 LEU A O 1
ATOM 676 N N . LEU A 1 84 ? 2.955 16.125 -0.238 1 94.44 84 LEU A N 1
ATOM 677 C CA . LEU A 1 84 ? 3.115 14.766 -0.742 1 94.44 84 LEU A CA 1
ATOM 678 C C . LEU A 1 84 ? 4.203 14.711 -1.811 1 94.44 84 LEU A C 1
ATOM 680 O O . LEU A 1 84 ? 4.18 15.484 -2.77 1 94.44 84 LEU A O 1
ATOM 684 N N . SER A 1 85 ? 5.18 13.836 -1.609 1 92.31 85 SER A N 1
ATOM 685 C CA . SER A 1 85 ? 6.297 13.734 -2.539 1 92.31 85 SER A CA 1
ATOM 686 C C . SER A 1 85 ? 5.867 13.094 -3.857 1 92.31 85 SER A C 1
ATOM 688 O O . SER A 1 85 ? 6.383 13.445 -4.922 1 92.31 85 SER A O 1
ATOM 690 N N . HIS A 1 86 ? 4.938 12.18 -3.766 1 88.69 86 HIS A N 1
ATOM 691 C CA . HIS A 1 86 ? 4.441 11.445 -4.922 1 88.69 86 HIS A CA 1
ATOM 692 C C . HIS A 1 86 ? 2.916 11.406 -4.938 1 88.69 86 HIS A C 1
ATOM 694 O O . HIS A 1 86 ? 2.309 10.43 -4.488 1 88.69 86 HIS A O 1
ATOM 700 N N . PRO A 1 87 ? 2.365 12.367 -5.508 1 87.19 87 PRO A N 1
ATOM 701 C CA . PRO A 1 87 ? 0.905 12.492 -5.484 1 87.19 87 PRO A CA 1
ATOM 702 C C . PRO A 1 87 ? 0.202 11.281 -6.098 1 87.19 87 PRO A C 1
ATOM 704 O O . PRO A 1 87 ? -0.976 11.039 -5.82 1 87.19 87 PRO A O 1
ATOM 707 N N . GLU A 1 88 ? 0.986 10.531 -6.797 1 84.62 88 GLU A N 1
ATOM 708 C CA . GLU A 1 88 ? 0.421 9.352 -7.441 1 84.62 88 GLU A CA 1
ATOM 709 C C . GLU A 1 88 ? -0.004 8.305 -6.414 1 84.62 88 GLU A C 1
ATOM 711 O O . GLU A 1 88 ? -0.796 7.414 -6.719 1 84.62 88 GLU A O 1
ATOM 716 N N . ILE A 1 89 ? 0.527 8.461 -5.254 1 88.56 89 ILE A N 1
ATOM 717 C CA . ILE A 1 89 ? 0.203 7.508 -4.203 1 88.56 89 ILE A CA 1
ATOM 718 C C . ILE A 1 89 ? -1.276 7.617 -3.84 1 88.56 89 ILE A C 1
ATOM 720 O O . ILE A 1 89 ? -1.91 6.625 -3.479 1 88.56 89 ILE A O 1
ATOM 724 N N . LYS A 1 90 ? -1.796 8.812 -3.928 1 89.06 90 LYS A N 1
ATOM 725 C CA . LYS A 1 90 ? -3.217 9.016 -3.658 1 89.06 90 LYS A CA 1
ATOM 726 C C . LYS A 1 90 ? -4.078 8.148 -4.574 1 89.06 90 LYS A C 1
ATOM 728 O O . LYS A 1 90 ? -5.07 7.562 -4.129 1 89.06 90 LYS A O 1
ATOM 733 N N . ASP A 1 91 ? -3.686 8.109 -5.793 1 84.38 91 ASP A N 1
ATOM 734 C CA . ASP A 1 91 ? -4.434 7.309 -6.762 1 84.38 91 ASP A CA 1
ATOM 735 C C . ASP A 1 91 ? -4.438 5.836 -6.371 1 84.38 91 ASP A C 1
ATOM 737 O O . ASP A 1 91 ? -5.445 5.145 -6.535 1 84.38 91 ASP A O 1
ATOM 741 N N . LEU A 1 92 ? -3.416 5.461 -5.855 1 82.69 92 LEU A N 1
ATOM 742 C CA . LEU A 1 92 ? -3.293 4.086 -5.383 1 82.69 92 LEU A CA 1
ATOM 743 C C . LEU A 1 92 ? -4.242 3.826 -4.215 1 82.69 92 LEU A C 1
ATOM 745 O O . LEU A 1 92 ? -4.961 2.826 -4.207 1 82.69 92 LEU A O 1
ATOM 749 N N . LEU A 1 93 ? -4.207 4.699 -3.322 1 90.5 93 LEU A N 1
ATOM 750 C CA . LEU A 1 93 ? -5.047 4.539 -2.143 1 90.5 93 LEU A CA 1
ATOM 751 C C . LEU A 1 93 ? -6.523 4.598 -2.514 1 90.5 93 LEU A C 1
ATOM 753 O O . LEU A 1 93 ? -7.352 3.918 -1.899 1 90.5 93 LEU A O 1
ATOM 757 N N . GLU A 1 94 ? -6.777 5.352 -3.52 1 89.69 94 GLU A N 1
ATOM 758 C CA . GLU A 1 94 ? -8.148 5.395 -4.02 1 89.69 94 GLU A CA 1
ATOM 759 C C . GLU A 1 94 ? -8.57 4.043 -4.594 1 89.69 94 GLU A C 1
ATOM 761 O O . GLU A 1 94 ? -9.703 3.602 -4.391 1 89.69 94 GLU A O 1
ATOM 766 N N . LYS A 1 95 ? -7.668 3.467 -5.27 1 87.81 95 LYS A N 1
ATOM 767 C CA . LYS A 1 95 ? -7.965 2.146 -5.82 1 87.81 95 LYS A CA 1
ATOM 768 C C . LYS A 1 95 ? -8.164 1.12 -4.707 1 87.81 95 LYS A C 1
ATOM 770 O O . LYS A 1 95 ? -9.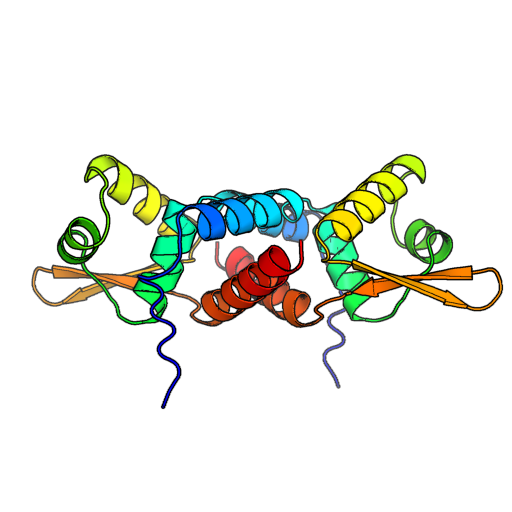07 0.286 -4.777 1 87.81 95 LYS A O 1
ATOM 775 N N . ILE A 1 96 ? -7.32 1.204 -3.771 1 90.62 96 ILE A N 1
ATOM 776 C CA . ILE A 1 96 ? -7.449 0.306 -2.629 1 90.62 96 ILE A CA 1
ATOM 777 C C . ILE A 1 96 ? -8.797 0.522 -1.95 1 90.62 96 ILE A C 1
ATOM 779 O O . ILE A 1 96 ? -9.461 -0.439 -1.551 1 90.62 96 ILE A O 1
ATOM 783 N N . ASN A 1 97 ? -9.172 1.781 -1.827 1 91.19 97 ASN A N 1
ATOM 784 C CA . ASN A 1 97 ? -10.477 2.09 -1.246 1 91.19 97 ASN A CA 1
ATOM 785 C C . ASN A 1 97 ? -11.609 1.469 -2.055 1 91.19 97 ASN A C 1
ATOM 787 O O . ASN A 1 97 ? -12.586 0.978 -1.484 1 91.19 97 ASN A O 1
ATOM 791 N N . GLU A 1 98 ? -11.414 1.49 -3.312 1 89.31 98 GLU A N 1
ATOM 792 C CA . GLU A 1 98 ? -12.406 0.882 -4.191 1 89.31 98 GLU A CA 1
ATOM 793 C C . GLU A 1 98 ? -12.484 -0.626 -3.973 1 89.31 98 GLU A C 1
ATOM 795 O O . GLU A 1 98 ? -13.578 -1.199 -3.959 1 89.31 98 GLU A O 1
ATOM 800 N N . ILE A 1 99 ? -11.352 -1.203 -3.785 1 87.88 99 ILE A N 1
ATOM 801 C CA . ILE A 1 99 ? -11.273 -2.646 -3.588 1 87.88 99 ILE A CA 1
ATOM 802 C C . ILE A 1 99 ? -11.938 -3.027 -2.27 1 87.88 99 ILE A C 1
ATOM 804 O O . ILE A 1 99 ? -12.641 -4.039 -2.189 1 87.88 99 ILE A O 1
ATOM 808 N N . THR A 1 100 ? -11.719 -2.273 -1.274 1 85.69 100 THR A N 1
ATOM 809 C CA . THR A 1 100 ? -12.289 -2.557 0.037 1 85.69 100 THR A CA 1
ATOM 810 C C . THR A 1 100 ? -13.812 -2.521 -0.021 1 85.69 100 THR A C 1
ATOM 812 O O . THR A 1 100 ? -14.484 -3.178 0.779 1 85.69 100 THR A O 1
ATOM 815 N N . LYS A 1 101 ? -14.359 -1.727 -0.893 1 83.94 101 LYS A N 1
ATOM 816 C CA . LYS A 1 101 ? -15.805 -1.608 -1.028 1 83.94 101 LYS A CA 1
ATOM 817 C C . LYS A 1 101 ? -16.406 -2.852 -1.685 1 83.94 101 LYS A C 1
ATOM 819 O O . LYS A 1 101 ? -17.609 -3.061 -1.644 1 83.94 101 LYS A O 1
ATOM 824 N N . GLU A 1 102 ? -15.508 -3.584 -2.299 1 77.69 102 GLU A N 1
ATOM 825 C CA . GLU A 1 102 ? -15.938 -4.812 -2.955 1 77.69 102 GLU A CA 1
ATOM 826 C C . GLU A 1 102 ? -15.938 -5.988 -1.981 1 77.69 102 GLU A C 1
ATOM 828 O O . GLU A 1 102 ? -16.516 -7.039 -2.27 1 77.69 102 GLU A O 1
ATOM 833 N N . ILE A 1 103 ? -15.227 -5.832 -0.885 1 71.06 103 ILE A N 1
ATOM 834 C CA . ILE A 1 103 ? -15.125 -6.914 0.09 1 71.06 103 ILE A CA 1
ATOM 835 C C . ILE A 1 103 ? -16.312 -6.867 1.045 1 71.06 103 ILE A C 1
ATOM 837 O O . ILE A 1 103 ? -16.688 -5.793 1.53 1 71.06 103 ILE A O 1
ATOM 841 N N . MET B 1 1 ? -17.062 18.797 -12.891 1 28.83 1 MET B N 1
ATOM 842 C CA . MET B 1 1 ? -17.219 18.688 -11.438 1 28.83 1 MET B CA 1
ATOM 843 C C . MET B 1 1 ? -16.156 17.766 -10.852 1 28.83 1 MET B C 1
ATOM 845 O O . MET B 1 1 ? -16.156 16.562 -11.109 1 28.83 1 MET B O 1
ATOM 849 N N . THR B 1 2 ? -14.891 18.109 -10.898 1 36.03 2 THR B N 1
ATOM 850 C CA . THR B 1 2 ? -13.594 17.531 -10.555 1 36.03 2 THR B CA 1
ATOM 851 C C . THR B 1 2 ? -13.695 16.719 -9.258 1 36.03 2 THR B C 1
ATOM 853 O O . THR B 1 2 ? -14.023 17.266 -8.203 1 36.03 2 THR B O 1
ATOM 856 N N . LYS B 1 3 ? -14.273 15.648 -9.305 1 39 3 LYS B N 1
ATOM 857 C CA . LYS B 1 3 ? -14.781 14.93 -8.133 1 39 3 LYS B CA 1
ATOM 858 C C . LYS B 1 3 ? -13.82 15.047 -6.961 1 39 3 LYS B C 1
ATOM 860 O O . LYS B 1 3 ? -12.719 14.484 -6.988 1 39 3 LYS B O 1
ATOM 865 N N . LYS B 1 4 ? -13.484 16.203 -6.473 1 46.62 4 LYS B N 1
ATOM 866 C CA . LYS B 1 4 ? -12.906 16.516 -5.168 1 46.62 4 LYS B CA 1
ATOM 867 C C . LYS B 1 4 ? -13.344 15.492 -4.117 1 46.62 4 LYS B C 1
ATOM 869 O O . LYS B 1 4 ? -14.484 15.539 -3.639 1 46.62 4 LYS B O 1
ATOM 874 N N . GLU B 1 5 ? -13.195 14.25 -4.562 1 50.16 5 GLU B N 1
ATOM 875 C CA . GLU B 1 5 ? -13.664 13.312 -3.545 1 50.16 5 GLU B CA 1
ATOM 876 C C . GLU B 1 5 ? -13.234 13.758 -2.148 1 50.16 5 GLU B C 1
ATOM 878 O O . GLU B 1 5 ? -12.078 14.133 -1.941 1 50.16 5 GLU B O 1
ATOM 883 N N . ASP B 1 6 ? -14.133 14.344 -1.503 1 58.69 6 ASP B N 1
ATOM 884 C CA . ASP B 1 6 ? -14.07 14.836 -0.131 1 58.69 6 ASP B CA 1
ATOM 885 C C . ASP B 1 6 ? -13.297 13.867 0.766 1 58.69 6 ASP B C 1
ATOM 887 O O . ASP B 1 6 ? -13.867 12.906 1.28 1 58.69 6 ASP B O 1
ATOM 891 N N . TYR B 1 7 ? -11.984 13.75 0.562 1 58.19 7 TYR B N 1
ATOM 892 C CA . TYR B 1 7 ? -11.133 12.859 1.345 1 58.19 7 TYR B CA 1
ATOM 893 C C . TYR B 1 7 ? -11.398 13.023 2.836 1 58.19 7 TYR B C 1
ATOM 895 O O . TYR B 1 7 ? -11.172 12.094 3.617 1 58.19 7 TYR B O 1
ATOM 903 N N . ILE B 1 8 ? -11.922 14.219 3.152 1 58.69 8 ILE B N 1
ATOM 904 C CA . ILE B 1 8 ? -12.32 14.438 4.535 1 58.69 8 ILE B CA 1
ATOM 905 C C . ILE B 1 8 ? -13.492 13.523 4.887 1 58.69 8 ILE B C 1
ATOM 907 O O . ILE B 1 8 ? -13.664 13.141 6.047 1 58.69 8 ILE B O 1
ATOM 911 N N . SER B 1 9 ? -14.023 13.016 3.822 1 69.5 9 SER B N 1
ATOM 912 C CA . SER B 1 9 ? -15.258 12.273 4.074 1 69.5 9 SER B CA 1
ATOM 913 C C . SER B 1 9 ? -14.992 10.773 4.156 1 69.5 9 SER B C 1
ATOM 915 O O . SER B 1 9 ? -15.922 9.984 4.332 1 69.5 9 SER B O 1
ATOM 917 N N . LEU B 1 10 ? -13.719 10.484 4.145 1 82.69 10 LEU B N 1
ATOM 918 C CA . LEU B 1 10 ? -13.453 9.062 4.301 1 82.69 10 LEU B CA 1
ATOM 919 C C . LEU B 1 10 ? -13.797 8.594 5.707 1 82.69 10 LEU B C 1
ATOM 921 O O . LEU B 1 10 ? -13.383 9.211 6.691 1 82.69 10 LEU B O 1
ATOM 925 N N . SER B 1 11 ? -14.633 7.562 5.809 1 88.75 11 SER B N 1
ATOM 926 C CA . SER B 1 11 ? -15.031 7.023 7.105 1 88.75 11 SER B CA 1
ATOM 927 C C . SER B 1 11 ? -13.867 6.312 7.789 1 88.75 11 SER B C 1
ATOM 929 O O . SER B 1 11 ? -12.922 5.887 7.125 1 88.75 11 SER B O 1
ATOM 931 N N . ASP B 1 12 ? -13.906 6.203 9.094 1 91.94 12 ASP B N 1
ATOM 932 C CA . ASP B 1 12 ? -12.906 5.457 9.852 1 91.94 12 ASP B CA 1
ATOM 933 C C . ASP B 1 12 ? -12.836 4.004 9.391 1 91.94 12 ASP B C 1
ATOM 935 O O . ASP B 1 12 ? -11.758 3.408 9.367 1 91.94 12 ASP B O 1
ATOM 939 N N . GLU B 1 13 ? -13.938 3.516 9.008 1 93.62 13 GLU B N 1
ATOM 940 C CA . GLU B 1 13 ? -13.992 2.139 8.523 1 93.62 13 GLU B CA 1
ATOM 941 C C . GLU B 1 13 ? -13.242 1.982 7.207 1 93.62 13 GLU B C 1
ATOM 943 O O . GLU B 1 13 ? -12.508 1.011 7.016 1 93.62 13 GLU B O 1
ATOM 948 N N . ALA B 1 14 ? -13.445 2.9 6.324 1 93.25 14 ALA B N 1
ATOM 949 C CA . ALA B 1 14 ? -12.758 2.869 5.039 1 93.25 14 ALA B CA 1
ATOM 950 C C . ALA B 1 14 ? -11.242 2.947 5.23 1 93.25 14 ALA B C 1
ATOM 952 O O . ALA B 1 14 ? -10.492 2.217 4.578 1 93.25 14 ALA B O 1
ATOM 953 N N . LEU B 1 15 ? -10.898 3.795 6.137 1 95.12 15 LEU B N 1
ATOM 954 C CA . LEU B 1 15 ? -9.477 3.963 6.422 1 95.12 15 LEU B CA 1
ATOM 955 C C . LEU B 1 15 ? -8.883 2.688 7.012 1 95.12 15 LEU B C 1
ATOM 957 O O . LEU B 1 15 ? -7.789 2.273 6.633 1 95.12 15 LEU B O 1
ATOM 961 N N . GLN B 1 16 ? -9.625 2.086 7.883 1 96.25 16 GLN B N 1
ATOM 962 C CA . GLN B 1 16 ? -9.18 0.839 8.492 1 96.25 16 GLN B CA 1
ATOM 963 C C . GLN B 1 16 ? -9.078 -0.278 7.461 1 96.25 16 GLN B C 1
ATOM 965 O O . GLN B 1 16 ? -8.133 -1.061 7.469 1 96.25 16 GLN B O 1
ATOM 970 N N . ASN B 1 17 ? -10.047 -0.307 6.652 1 94.75 17 ASN B N 1
ATOM 971 C CA . ASN B 1 17 ? -10.047 -1.325 5.605 1 94.75 17 ASN B CA 1
ATOM 972 C C . ASN B 1 17 ? -8.852 -1.171 4.668 1 94.75 17 ASN B C 1
ATOM 974 O O . ASN B 1 17 ? -8.219 -2.158 4.301 1 94.75 17 ASN B O 1
ATOM 978 N N . MET B 1 18 ? -8.602 0.011 4.297 1 94.88 18 MET B N 1
ATOM 979 C CA . MET B 1 18 ? -7.449 0.266 3.445 1 94.88 18 MET B CA 1
ATOM 980 C C . MET B 1 18 ? -6.152 -0.132 4.148 1 94.88 18 MET B C 1
ATOM 982 O O . MET B 1 18 ? -5.273 -0.745 3.541 1 94.88 18 MET B O 1
ATOM 986 N N . SER B 1 19 ? -6.082 0.26 5.418 1 97 19 SER B N 1
ATOM 987 C CA . SER B 1 19 ? -4.922 -0.12 6.215 1 97 19 SER B CA 1
ATOM 988 C C . SER B 1 19 ? -4.73 -1.633 6.227 1 97 19 SER B C 1
ATOM 990 O O . SER B 1 19 ? -3.615 -2.125 6.035 1 97 19 SER B O 1
ATOM 992 N N . ASP B 1 20 ? -5.762 -2.365 6.355 1 96.19 20 ASP B N 1
ATOM 993 C CA . ASP B 1 20 ? -5.711 -3.824 6.426 1 96.19 20 ASP B CA 1
ATOM 994 C C . ASP B 1 20 ? -5.242 -4.418 5.098 1 96.19 20 ASP B C 1
ATOM 996 O O . ASP B 1 20 ? -4.43 -5.348 5.082 1 96.19 20 ASP B O 1
ATOM 1000 N N . ILE B 1 21 ? -5.719 -3.898 4.023 1 94.75 21 ILE B N 1
ATOM 1001 C CA . ILE B 1 21 ? -5.32 -4.391 2.711 1 94.75 21 ILE B CA 1
ATOM 1002 C C . ILE B 1 21 ? -3.836 -4.113 2.484 1 94.75 21 ILE B C 1
ATOM 1004 O O . ILE B 1 21 ? -3.109 -4.961 1.967 1 94.75 21 ILE B O 1
ATOM 1008 N N . LEU B 1 22 ? -3.43 -2.912 2.842 1 95.25 22 LEU B N 1
ATOM 1009 C CA . LEU B 1 22 ? -2.02 -2.564 2.705 1 95.25 22 LEU B CA 1
ATOM 1010 C C . LEU B 1 22 ? -1.146 -3.508 3.523 1 95.25 22 LEU B C 1
ATOM 1012 O O . LEU B 1 22 ? -0.071 -3.914 3.076 1 95.25 22 LEU B O 1
ATOM 1016 N N . LYS B 1 23 ? -1.62 -3.844 4.699 1 96.38 23 LYS B N 1
ATOM 1017 C CA . LYS B 1 23 ? -0.891 -4.789 5.539 1 96.38 23 LYS B CA 1
ATOM 1018 C C . LYS B 1 23 ? -0.748 -6.145 4.848 1 96.38 23 LYS B C 1
ATOM 1020 O O . LYS B 1 23 ? 0.318 -6.762 4.895 1 96.38 23 LYS B O 1
ATOM 1025 N N . ILE B 1 24 ? -1.763 -6.523 4.289 1 95.44 24 ILE B N 1
ATOM 1026 C CA . ILE B 1 24 ? -1.767 -7.812 3.607 1 95.44 24 ILE B CA 1
ATOM 1027 C C . ILE B 1 24 ? -0.803 -7.773 2.424 1 95.44 24 ILE B C 1
ATOM 1029 O O . ILE B 1 24 ? -0.046 -8.719 2.199 1 95.44 24 ILE B O 1
ATOM 1033 N N . LEU B 1 25 ? -0.789 -6.699 1.713 1 95 25 LEU B N 1
ATOM 1034 C CA . LEU B 1 25 ? 0.048 -6.543 0.528 1 95 25 LEU B CA 1
ATOM 1035 C C . LEU B 1 25 ? 1.515 -6.387 0.917 1 95 25 LEU B C 1
ATOM 1037 O O . LEU B 1 25 ? 2.408 -6.703 0.128 1 95 25 LEU B O 1
ATOM 1041 N N . ALA B 1 26 ? 1.709 -5.891 2.143 1 96.56 26 ALA B N 1
ATOM 1042 C CA . ALA B 1 26 ? 3.057 -5.582 2.613 1 96.56 26 ALA B CA 1
ATOM 1043 C C . ALA B 1 26 ? 3.834 -6.855 2.924 1 96.56 26 ALA B C 1
ATOM 1045 O O . ALA B 1 26 ? 4.184 -7.109 4.078 1 96.56 26 ALA B O 1
ATOM 1046 N N . HIS B 1 27 ? 4.133 -7.586 1.969 1 96.94 27 HIS B N 1
ATOM 1047 C CA . HIS B 1 27 ? 4.875 -8.836 1.996 1 96.94 27 HIS B CA 1
ATOM 1048 C C . HIS B 1 27 ? 5.66 -9.039 0.705 1 96.94 27 HIS B C 1
ATOM 1050 O O . HIS B 1 27 ? 5.098 -8.961 -0.389 1 96.94 27 HIS B O 1
ATOM 1056 N N . PRO B 1 28 ? 6.941 -9.312 0.842 1 96.44 28 PRO B N 1
ATOM 1057 C CA . PRO B 1 28 ? 7.785 -9.375 -0.354 1 96.44 28 PRO B CA 1
ATOM 1058 C C . PRO B 1 28 ? 7.254 -10.352 -1.397 1 96.44 28 PRO B C 1
ATOM 1060 O O . PRO B 1 28 ? 7.211 -10.031 -2.588 1 96.44 28 PRO B O 1
ATOM 1063 N N . LEU B 1 29 ? 6.812 -11.461 -0.978 1 95.88 29 LEU B N 1
ATOM 1064 C CA . LEU B 1 29 ? 6.328 -12.469 -1.917 1 95.88 29 LEU B CA 1
ATOM 1065 C C . LEU B 1 29 ? 5.035 -12.008 -2.586 1 95.88 29 LEU B C 1
ATOM 1067 O O . LEU B 1 29 ? 4.832 -12.242 -3.777 1 95.88 29 LEU B O 1
ATOM 1071 N N . ARG B 1 30 ? 4.184 -11.414 -1.857 1 96.62 30 ARG B N 1
ATOM 1072 C CA . ARG B 1 30 ? 2.92 -10.953 -2.422 1 96.62 30 ARG B CA 1
ATOM 1073 C C . ARG B 1 30 ? 3.143 -9.789 -3.379 1 96.62 30 ARG B C 1
ATOM 1075 O O . ARG B 1 30 ? 2.445 -9.672 -4.391 1 96.62 30 ARG B O 1
ATOM 1082 N N . ILE B 1 31 ? 4.043 -8.945 -3.049 1 95.62 31 ILE B N 1
ATOM 1083 C CA . ILE B 1 31 ? 4.422 -7.879 -3.969 1 95.62 31 ILE B CA 1
ATOM 1084 C C . ILE B 1 31 ? 4.957 -8.484 -5.266 1 95.62 31 ILE B C 1
ATOM 1086 O O . ILE B 1 31 ? 4.574 -8.055 -6.359 1 95.62 31 ILE B O 1
ATOM 1090 N N . LYS B 1 32 ? 5.82 -9.445 -5.121 1 95.31 32 LYS B N 1
ATOM 1091 C CA . LYS B 1 32 ? 6.383 -10.125 -6.285 1 95.31 32 LYS B CA 1
ATOM 1092 C C . LYS B 1 32 ? 5.285 -10.773 -7.125 1 95.31 32 LYS B C 1
ATOM 1094 O O . LYS B 1 32 ? 5.301 -10.68 -8.359 1 95.31 32 LYS B O 1
ATOM 1099 N N . LEU B 1 33 ? 4.348 -11.344 -6.488 1 95.62 33 LEU B N 1
ATOM 1100 C CA . LEU B 1 33 ? 3.223 -11.977 -7.164 1 95.62 33 LEU B CA 1
ATOM 1101 C C . LEU B 1 33 ? 2.439 -10.953 -7.988 1 95.62 33 LEU B C 1
ATOM 1103 O O . LEU B 1 33 ? 2.023 -11.25 -9.109 1 95.62 33 LEU B O 1
ATOM 1107 N N . ILE B 1 34 ? 2.258 -9.797 -7.453 1 94.69 34 ILE B N 1
ATOM 1108 C CA . ILE B 1 34 ? 1.527 -8.75 -8.156 1 94.69 34 ILE B CA 1
ATOM 1109 C C . ILE B 1 34 ? 2.273 -8.367 -9.43 1 94.69 34 ILE B C 1
ATOM 1111 O O . ILE B 1 34 ? 1.667 -8.219 -10.492 1 94.69 34 ILE B O 1
ATOM 1115 N N . PHE B 1 35 ? 3.545 -8.195 -9.305 1 94.25 35 PHE B N 1
ATOM 1116 C CA . PHE B 1 35 ? 4.34 -7.82 -10.469 1 94.25 35 PHE B CA 1
ATOM 1117 C C . PHE B 1 35 ? 4.262 -8.898 -11.547 1 94.25 35 PHE B C 1
ATOM 1119 O O . PHE B 1 35 ? 4.117 -8.594 -12.734 1 94.25 35 PHE B O 1
ATOM 1126 N N . ILE B 1 36 ? 4.363 -10.141 -11.141 1 93.69 36 ILE B N 1
ATOM 1127 C CA . ILE B 1 36 ? 4.336 -11.258 -12.078 1 93.69 36 ILE B CA 1
ATOM 1128 C C . ILE B 1 36 ? 2.979 -11.312 -12.773 1 93.69 36 ILE B C 1
ATOM 1130 O O . ILE B 1 36 ? 2.906 -11.375 -14 1 93.69 36 ILE B O 1
ATOM 1134 N N . LEU B 1 37 ? 1.929 -11.172 -12.047 1 95.06 37 LEU B N 1
ATOM 1135 C CA . LEU B 1 37 ? 0.579 -11.344 -12.57 1 95.06 37 LEU B CA 1
ATOM 1136 C C . LEU B 1 37 ? 0.124 -10.102 -13.328 1 95.06 37 LEU B C 1
ATOM 1138 O O . LEU B 1 37 ? -0.859 -10.148 -14.07 1 95.06 37 LEU B O 1
ATOM 1142 N N . ALA B 1 38 ? 0.77 -9.016 -13.07 1 91.88 38 ALA B N 1
ATOM 1143 C CA . ALA B 1 38 ? 0.497 -7.809 -13.852 1 91.88 38 ALA B CA 1
ATOM 1144 C C . ALA B 1 38 ? 0.898 -8 -15.312 1 91.88 38 ALA B C 1
ATOM 1146 O O . ALA B 1 38 ? 0.415 -7.289 -16.188 1 91.88 38 ALA B O 1
ATOM 1147 N N . GLN B 1 39 ? 1.794 -8.883 -15.555 1 91 39 GLN B N 1
ATOM 1148 C CA . GLN B 1 39 ? 2.262 -9.141 -16.906 1 91 39 GLN B CA 1
ATOM 1149 C C . GLN B 1 39 ? 1.339 -10.117 -17.641 1 91 39 GLN B C 1
ATOM 1151 O O . GLN B 1 39 ? 0.875 -9.828 -18.734 1 91 39 GLN B O 1
ATOM 1156 N N . ASN B 1 40 ? 1.107 -11.211 -16.969 1 92.94 40 ASN B N 1
ATOM 1157 C CA . ASN B 1 40 ? 0.256 -12.25 -17.531 1 92.94 40 ASN B CA 1
ATOM 1158 C C . ASN B 1 40 ? -0.391 -13.102 -16.453 1 92.94 40 ASN B C 1
ATOM 1160 O O . ASN B 1 40 ? 0.213 -13.352 -15.406 1 92.94 40 ASN B O 1
ATOM 1164 N N . PRO B 1 41 ? -1.65 -13.516 -16.766 1 96.44 41 PRO B N 1
ATOM 1165 C CA . PRO B 1 41 ? -2.211 -14.523 -15.867 1 96.44 41 PRO B CA 1
ATOM 1166 C C . PRO B 1 41 ? -1.323 -15.758 -15.742 1 96.44 41 PRO B C 1
ATOM 1168 O O . PRO B 1 41 ? -0.567 -16.078 -16.672 1 96.44 41 PRO B O 1
ATOM 1171 N N . ALA B 1 42 ? -1.374 -16.469 -14.648 1 96.94 42 ALA B N 1
ATOM 1172 C CA . ALA B 1 42 ? -0.503 -17.609 -14.438 1 96.94 42 ALA B CA 1
ATOM 1173 C C . ALA B 1 42 ? -1.188 -18.672 -13.57 1 96.94 42 ALA B C 1
ATOM 1175 O O . ALA B 1 42 ? -2.01 -18.328 -12.711 1 96.94 42 ALA B O 1
ATOM 1176 N N . THR B 1 43 ? -0.87 -19.906 -13.805 1 97.19 43 THR B N 1
ATOM 1177 C CA . THR B 1 43 ? -1.34 -21 -12.961 1 97.19 43 THR B CA 1
ATOM 1178 C C . THR B 1 43 ? -0.434 -21.172 -11.75 1 97.19 43 THR B C 1
ATOM 1180 O O . THR B 1 43 ? 0.646 -20.594 -11.68 1 97.19 43 THR B O 1
ATOM 1183 N N . VAL B 1 44 ? -0.936 -21.969 -10.773 1 96.81 44 VAL B N 1
ATOM 1184 C CA . VAL B 1 44 ? -0.105 -22.281 -9.617 1 96.81 44 VAL B CA 1
ATOM 1185 C C . VAL B 1 44 ? 1.214 -22.906 -10.086 1 96.81 44 VAL B C 1
ATOM 1187 O O . VAL B 1 44 ? 2.283 -22.531 -9.586 1 96.81 44 VAL B O 1
ATOM 1190 N N . SER B 1 45 ? 1.14 -23.734 -11.062 1 95.81 45 SER B N 1
ATOM 1191 C CA . SER B 1 45 ? 2.326 -24.391 -11.594 1 95.81 45 SER B CA 1
ATOM 1192 C C . SER B 1 45 ? 3.295 -23.391 -12.203 1 95.81 45 SER B C 1
ATOM 1194 O O . SER B 1 45 ? 4.508 -23.484 -12 1 95.81 45 SER B O 1
ATOM 1196 N N . ASP B 1 46 ? 2.799 -22.438 -12.984 1 95.62 46 ASP B N 1
ATOM 1197 C CA . ASP B 1 46 ? 3.619 -21.375 -13.562 1 95.62 46 ASP B CA 1
ATOM 1198 C C . ASP B 1 46 ? 4.344 -20.578 -12.469 1 95.62 46 ASP B C 1
ATOM 1200 O O . ASP B 1 46 ? 5.543 -20.328 -12.57 1 95.62 46 ASP B O 1
ATOM 1204 N N . LEU B 1 47 ? 3.621 -20.266 -11.43 1 96.19 47 LEU B N 1
ATOM 1205 C CA . LEU B 1 47 ? 4.141 -19.438 -10.352 1 96.19 47 LEU B CA 1
ATOM 1206 C C . LEU B 1 47 ? 5.191 -20.188 -9.539 1 96.19 47 LEU B C 1
ATOM 1208 O O . LEU B 1 47 ? 6.184 -19.609 -9.102 1 96.19 47 LEU B O 1
ATOM 1212 N N . LEU B 1 48 ? 4.988 -21.5 -9.367 1 95.31 48 LEU B N 1
ATOM 1213 C CA . LEU B 1 48 ? 5.949 -22.312 -8.633 1 95.31 48 LEU B CA 1
ATOM 1214 C C . LEU B 1 48 ? 7.281 -22.375 -9.375 1 95.31 48 LEU B C 1
ATOM 1216 O O . LEU B 1 48 ? 8.344 -22.406 -8.75 1 95.31 48 LEU B O 1
ATOM 1220 N N . LYS B 1 49 ? 7.25 -22.344 -10.672 1 93.19 49 LYS B N 1
ATOM 1221 C CA . LYS B 1 49 ? 8.453 -22.391 -11.5 1 93.19 49 LYS B CA 1
ATOM 1222 C C . LYS B 1 49 ? 9.242 -21.094 -11.398 1 93.19 49 LYS B C 1
ATOM 1224 O O . LYS B 1 49 ? 10.469 -21.094 -11.469 1 93.19 49 LYS B O 1
ATOM 122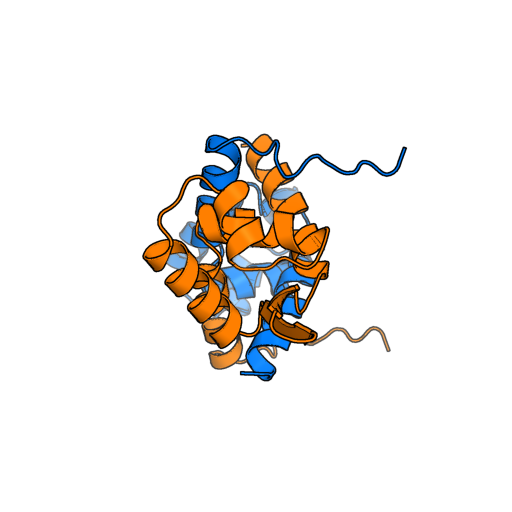9 N N . ILE B 1 50 ? 8.492 -20.031 -11.203 1 89.81 50 ILE B N 1
ATOM 1230 C CA . ILE B 1 50 ? 9.094 -18.703 -11.203 1 89.81 50 ILE B CA 1
ATOM 1231 C C . ILE B 1 50 ? 9.555 -18.344 -9.797 1 89.81 50 ILE B C 1
ATOM 1233 O O . ILE B 1 50 ? 10.594 -17.703 -9.617 1 89.81 50 ILE B O 1
ATOM 1237 N N . LEU B 1 51 ? 8.734 -18.828 -8.883 1 91.5 51 LEU B N 1
ATOM 1238 C CA . LEU B 1 51 ? 8.977 -18.453 -7.496 1 91.5 51 LEU B CA 1
ATOM 1239 C C . LEU B 1 51 ? 9.727 -19.547 -6.75 1 91.5 51 LEU B C 1
ATOM 1241 O O . LEU B 1 51 ? 9.531 -20.734 -7.027 1 91.5 51 LEU B O 1
ATOM 1245 N N . ASP B 1 52 ? 10.664 -19.312 -6.039 1 87.88 52 ASP B N 1
ATOM 1246 C CA . ASP B 1 52 ? 11.391 -20.297 -5.242 1 87.88 52 ASP B CA 1
ATOM 1247 C C . ASP B 1 52 ? 10.727 -20.5 -3.879 1 87.88 52 ASP B C 1
ATOM 1249 O O . ASP B 1 52 ? 11.336 -20.219 -2.842 1 87.88 52 ASP B O 1
ATOM 1253 N N . VAL B 1 53 ? 9.492 -21 -3.924 1 92.94 53 VAL B N 1
ATOM 1254 C CA . VAL B 1 53 ? 8.75 -21.203 -2.684 1 92.94 53 VAL B CA 1
ATOM 1255 C C . VAL B 1 53 ? 8.039 -22.547 -2.711 1 92.94 53 VAL B C 1
ATOM 1257 O O . VAL B 1 53 ? 7.945 -23.188 -3.762 1 92.94 53 VAL B O 1
ATOM 1260 N N . ARG B 1 54 ? 7.605 -23.031 -1.543 1 95.56 54 ARG B N 1
ATOM 1261 C CA . ARG B 1 54 ? 6.824 -24.266 -1.442 1 95.56 54 ARG B CA 1
ATOM 1262 C C . ARG B 1 54 ? 5.363 -24.016 -1.802 1 95.56 54 ARG B C 1
ATOM 1264 O O . ARG B 1 54 ? 4.848 -22.906 -1.589 1 95.56 54 ARG B O 1
ATOM 1271 N N . GLN B 1 55 ? 4.723 -24.969 -2.295 1 95.31 55 GLN B N 1
ATOM 1272 C CA . GLN B 1 55 ? 3.359 -24.875 -2.809 1 95.31 55 GLN B CA 1
ATOM 1273 C C . GLN B 1 55 ? 2.387 -24.453 -1.714 1 95.31 55 GLN B C 1
ATOM 1275 O O . GLN B 1 55 ? 1.535 -23.594 -1.938 1 95.31 55 GLN B O 1
ATOM 1280 N N . PRO B 1 56 ? 2.49 -25.031 -0.537 1 95.88 56 PRO B N 1
ATOM 1281 C CA . PRO B 1 56 ? 1.54 -24.594 0.485 1 95.88 56 PRO B CA 1
ATOM 1282 C C . PRO B 1 56 ? 1.65 -23.094 0.784 1 95.88 56 PRO B C 1
ATOM 1284 O O . PRO B 1 56 ? 0.639 -22.438 1.034 1 95.88 56 PRO B O 1
ATOM 1287 N N . ASN B 1 57 ? 2.859 -22.578 0.809 1 95.81 57 ASN B N 1
ATOM 1288 C CA . ASN B 1 57 ? 3.1 -21.156 1.043 1 95.81 57 ASN B CA 1
ATOM 1289 C C . ASN B 1 57 ? 2.486 -20.297 -0.058 1 95.81 57 ASN B C 1
ATOM 1291 O O . ASN B 1 57 ? 1.814 -19.297 0.226 1 95.81 57 ASN B O 1
ATOM 1295 N N . LEU B 1 58 ? 2.754 -20.672 -1.226 1 97 58 LEU B N 1
ATOM 1296 C CA . LEU B 1 58 ? 2.195 -19.953 -2.369 1 97 58 LEU B CA 1
ATOM 1297 C C . LEU B 1 58 ? 0.671 -19.969 -2.322 1 97 58 LEU B C 1
ATOM 1299 O O . LEU B 1 58 ? 0.033 -18.938 -2.541 1 97 58 LEU B O 1
ATOM 1303 N N . SER B 1 59 ? 0.122 -21.109 -2.023 1 96.12 59 SER B N 1
ATOM 1304 C CA . SER B 1 59 ? -1.33 -21.266 -1.979 1 96.12 59 SER B CA 1
ATOM 1305 C C . SER B 1 59 ? -1.947 -20.328 -0.946 1 96.12 59 SER B C 1
ATOM 1307 O O . SER B 1 59 ? -2.965 -19.688 -1.214 1 96.12 59 SER B O 1
ATOM 1309 N N . GLN B 1 60 ? -1.347 -20.266 0.148 1 97 60 GLN B N 1
ATOM 1310 C CA . GLN B 1 60 ? -1.839 -19.406 1.219 1 97 60 GLN B CA 1
ATOM 1311 C C . GLN B 1 60 ? -1.859 -17.938 0.784 1 97 60 GLN B C 1
ATOM 1313 O O . GLN B 1 60 ? -2.836 -17.234 1.025 1 97 60 GLN B O 1
ATOM 1318 N N . HIS B 1 61 ? -0.813 -17.484 0.164 1 97.69 61 HIS B N 1
ATOM 1319 C CA . HIS B 1 61 ? -0.738 -16.094 -0.283 1 97.69 61 HIS B CA 1
ATOM 1320 C C . HIS B 1 61 ? -1.755 -15.82 -1.384 1 97.69 61 HIS B C 1
ATOM 1322 O O . HIS B 1 61 ? -2.396 -14.766 -1.389 1 97.69 61 HIS B O 1
ATOM 1328 N N . LEU B 1 62 ? -1.859 -16.75 -2.285 1 97.69 62 LEU B N 1
ATOM 1329 C CA . LEU B 1 62 ? -2.836 -16.594 -3.357 1 97.69 62 LEU B CA 1
ATOM 1330 C C . LEU B 1 62 ? -4.25 -16.484 -2.793 1 97.69 62 LEU B C 1
ATOM 1332 O O . LEU B 1 62 ? -5.043 -15.656 -3.232 1 97.69 62 LEU B O 1
ATOM 1336 N N . THR B 1 63 ? -4.484 -17.359 -1.829 1 96.88 63 THR B N 1
ATOM 1337 C CA . THR B 1 63 ? -5.793 -17.375 -1.187 1 96.88 63 THR B CA 1
ATOM 1338 C C . THR B 1 63 ? -6.055 -16.047 -0.479 1 96.88 63 THR B C 1
ATOM 1340 O O . THR B 1 63 ? -7.141 -15.477 -0.601 1 96.88 63 THR B O 1
ATOM 1343 N N . LEU B 1 64 ? -5.156 -15.578 0.217 1 96.44 64 LEU B N 1
ATOM 1344 C CA . LEU B 1 64 ? -5.27 -14.312 0.936 1 96.44 64 LEU B CA 1
ATOM 1345 C C . LEU B 1 64 ? -5.508 -13.156 -0.032 1 96.44 64 LEU B C 1
ATOM 1347 O O . LEU B 1 64 ? -6.402 -12.336 0.185 1 96.44 64 LEU B O 1
ATOM 1351 N N . LEU B 1 65 ? -4.758 -13.062 -1.109 1 96.5 65 LEU B N 1
ATOM 1352 C CA . LEU B 1 65 ? -4.871 -11.992 -2.092 1 96.5 65 LEU B CA 1
ATOM 1353 C C . LEU B 1 65 ? -6.219 -12.047 -2.805 1 96.5 65 LEU B C 1
ATOM 1355 O O . LEU B 1 65 ? -6.789 -11.008 -3.148 1 96.5 65 LEU B O 1
ATOM 1359 N N . LYS B 1 66 ? -6.656 -13.273 -2.975 1 95.56 66 LYS B N 1
ATOM 1360 C CA . LYS B 1 66 ? -7.98 -13.438 -3.566 1 95.56 66 LYS B CA 1
ATOM 1361 C C . LYS B 1 66 ? -9.07 -12.961 -2.611 1 95.56 66 LYS B C 1
ATOM 1363 O O . LYS B 1 66 ? -10.023 -12.297 -3.029 1 95.56 66 LYS B O 1
ATOM 1368 N N . ARG B 1 67 ? -8.93 -13.258 -1.378 1 94.5 67 ARG B N 1
ATOM 1369 C CA . ARG B 1 67 ? -9.906 -12.891 -0.355 1 94.5 67 ARG B CA 1
ATOM 1370 C C . ARG B 1 67 ? -10.078 -11.375 -0.283 1 94.5 67 ARG B C 1
ATOM 1372 O O . ARG B 1 67 ? -11.195 -10.883 -0.098 1 94.5 67 ARG B O 1
ATOM 1379 N N . VAL B 1 68 ? -9.008 -10.695 -0.511 1 93.25 68 VAL B N 1
ATOM 1380 C CA . VAL B 1 68 ? -9.078 -9.234 -0.405 1 93.25 68 VAL B CA 1
ATOM 1381 C C . VAL B 1 68 ? -9.289 -8.625 -1.789 1 93.25 68 VAL B C 1
ATOM 1383 O O . VAL B 1 68 ? -9.039 -7.438 -1.993 1 93.25 68 VAL B O 1
ATOM 1386 N N . LYS B 1 69 ? -9.531 -9.391 -2.738 1 94 69 LYS B N 1
ATOM 1387 C CA . LYS B 1 69 ? -9.977 -9.008 -4.074 1 94 69 LYS B CA 1
ATOM 1388 C C . LYS B 1 69 ? -8.844 -8.367 -4.871 1 94 69 LYS B C 1
ATOM 1390 O O . LYS B 1 69 ? -9.094 -7.598 -5.801 1 94 69 LYS B O 1
ATOM 1395 N N . LEU B 1 70 ? -7.684 -8.625 -4.535 1 94.06 70 LEU B N 1
ATOM 1396 C CA . LEU B 1 70 ? -6.547 -8.164 -5.32 1 94.06 70 LEU B CA 1
ATOM 1397 C C . LEU B 1 70 ? -6.285 -9.094 -6.5 1 94.06 70 LEU B C 1
ATOM 1399 O O . LEU B 1 70 ? -5.77 -8.664 -7.535 1 94.06 70 LEU B O 1
ATOM 1403 N N . LEU B 1 71 ? -6.656 -10.336 -6.262 1 96.56 71 LEU B N 1
ATOM 1404 C CA . LEU B 1 71 ? -6.555 -11.32 -7.328 1 96.56 71 LEU B CA 1
ATOM 1405 C C . LEU B 1 71 ? -7.918 -11.922 -7.645 1 96.56 71 LEU B C 1
ATOM 1407 O O . LEU B 1 71 ? -8.828 -11.891 -6.809 1 96.56 71 LEU B O 1
ATOM 1411 N N . LYS B 1 72 ? -8.047 -12.383 -8.82 1 96.44 72 LYS B N 1
ATOM 1412 C CA . LYS B 1 72 ? -9.18 -13.195 -9.25 1 96.44 72 LYS B CA 1
ATOM 1413 C C . LYS B 1 72 ? -8.711 -14.422 -10.031 1 96.44 72 LYS B C 1
ATOM 1415 O O . LYS B 1 72 ? -7.535 -14.523 -10.383 1 96.44 72 LYS B O 1
ATOM 1420 N N . THR B 1 73 ? -9.602 -15.375 -10.203 1 97.25 73 THR B N 1
ATOM 1421 C CA . THR B 1 73 ? -9.234 -16.594 -10.93 1 97.25 73 THR B CA 1
ATOM 1422 C C . THR B 1 73 ? -10.141 -16.781 -12.141 1 97.25 73 THR B C 1
ATOM 1424 O O . THR B 1 73 ? -11.266 -16.281 -12.172 1 97.25 73 THR B O 1
ATOM 1427 N N . ARG B 1 74 ? -9.617 -17.359 -13.07 1 96.38 74 ARG B N 1
ATOM 1428 C CA . ARG B 1 74 ? -10.328 -17.75 -14.281 1 96.38 74 ARG B CA 1
ATOM 1429 C C . ARG B 1 74 ? -10.023 -19.203 -14.633 1 96.38 74 ARG B C 1
ATOM 1431 O O . ARG B 1 74 ? -8.867 -19.625 -14.625 1 96.38 74 ARG B O 1
ATOM 1438 N N . ARG B 1 75 ? -11.023 -19.906 -14.922 1 96.06 75 ARG B N 1
ATOM 1439 C CA . ARG B 1 75 ? -10.852 -21.312 -15.281 1 96.06 75 ARG B CA 1
ATOM 1440 C C . ARG B 1 75 ? -10.836 -21.484 -16.797 1 96.06 75 ARG B C 1
ATOM 1442 O O . ARG B 1 75 ? -11.688 -20.953 -17.5 1 96.06 75 ARG B O 1
ATOM 1449 N N . GLU B 1 76 ? -9.891 -22.109 -17.219 1 95.06 76 GLU B N 1
ATOM 1450 C CA . GLU B 1 76 ? -9.773 -22.5 -18.625 1 95.06 76 GLU B CA 1
ATOM 1451 C C . GLU B 1 76 ? -9.508 -24 -18.75 1 95.06 76 GLU B C 1
ATOM 1453 O O . GLU B 1 76 ? -8.383 -24.453 -18.562 1 95.06 76 GLU B O 1
ATOM 1458 N N . GLY B 1 77 ? -10.492 -24.703 -19.266 1 95.19 77 GLY B N 1
ATOM 1459 C CA . GLY B 1 77 ? -10.359 -26.141 -19.266 1 95.19 77 GLY B CA 1
ATOM 1460 C C . GLY B 1 77 ? -10.164 -26.734 -17.875 1 95.19 77 GLY B C 1
ATOM 1461 O O . GLY B 1 77 ? -10.984 -26.516 -16.984 1 95.19 77 GLY B O 1
ATOM 1462 N N . LYS B 1 78 ? -9.039 -27.375 -17.703 1 94.75 78 LYS B N 1
ATOM 1463 C CA . LYS B 1 78 ? -8.742 -28 -16.422 1 94.75 78 LYS B CA 1
ATOM 1464 C C . LYS B 1 78 ? -7.805 -27.141 -15.594 1 94.75 78 LYS B C 1
ATOM 1466 O O . LYS B 1 78 ? -7.43 -27.5 -14.477 1 94.75 78 LYS B O 1
ATOM 1471 N N . SER B 1 79 ? -7.469 -25.969 -16.141 1 96.19 79 SER B N 1
ATOM 1472 C CA . SER B 1 79 ? -6.484 -25.141 -15.461 1 96.19 79 SER B CA 1
ATOM 1473 C C . SER B 1 79 ? -7.141 -23.906 -14.852 1 96.19 79 SER B C 1
ATOM 1475 O O . SER B 1 79 ? -8.078 -23.344 -15.414 1 96.19 79 SER B O 1
ATOM 1477 N N . VAL B 1 80 ? -6.648 -23.516 -13.664 1 97 80 VAL B N 1
ATOM 1478 C CA . VAL B 1 80 ? -7.082 -22.281 -13 1 97 80 VAL B CA 1
ATOM 1479 C C . VAL B 1 80 ? -5.992 -21.219 -13.125 1 97 80 VAL B C 1
ATOM 1481 O O . VAL B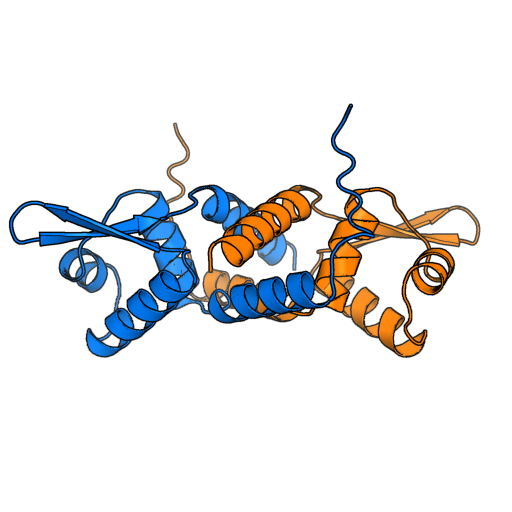 1 80 ? -4.848 -21.438 -12.727 1 97 80 VAL B O 1
ATOM 1484 N N . TYR B 1 81 ? -6.352 -20.047 -13.695 1 98 81 TYR B N 1
ATOM 1485 C CA . TYR B 1 81 ? -5.422 -18.938 -13.883 1 98 81 TYR B CA 1
ATOM 1486 C C . TYR B 1 81 ? -5.699 -17.828 -12.891 1 98 81 TYR B C 1
ATOM 1488 O O . TYR B 1 81 ? -6.844 -17.406 -12.719 1 98 81 TYR B O 1
ATOM 1496 N N . TYR B 1 82 ? -4.652 -17.438 -12.266 1 97.94 82 TYR B N 1
ATOM 1497 C CA . TYR B 1 82 ? -4.738 -16.266 -11.398 1 97.94 82 TYR B CA 1
ATOM 1498 C C . TYR B 1 82 ? -4.473 -14.992 -12.188 1 97.94 82 TYR B C 1
ATOM 1500 O O . TYR B 1 82 ? -3.588 -14.953 -13.047 1 97.94 82 TYR B O 1
ATOM 1508 N N . LEU B 1 83 ? -5.277 -13.969 -11.867 1 96.62 83 LEU B N 1
ATOM 1509 C CA . LEU B 1 83 ? -5.191 -12.664 -12.523 1 96.62 83 LEU B CA 1
ATOM 1510 C C . LEU B 1 83 ? -5.211 -11.539 -11.492 1 96.62 83 LEU B C 1
ATOM 1512 O O . LEU B 1 83 ? -5.824 -11.672 -10.438 1 96.62 83 LEU B O 1
ATOM 1516 N N . LEU B 1 84 ? -4.559 -10.484 -11.938 1 94.31 84 LEU B N 1
ATOM 1517 C CA . LEU B 1 84 ? -4.66 -9.281 -11.125 1 94.31 84 LEU B CA 1
ATOM 1518 C C . LEU B 1 84 ? -5.992 -8.578 -11.352 1 94.31 84 LEU B C 1
ATOM 1520 O O . LEU B 1 84 ? -6.375 -8.32 -12.5 1 94.31 84 LEU B O 1
ATOM 1524 N N . SER B 1 85 ? -6.719 -8.32 -10.289 1 92.19 85 SER B N 1
ATOM 1525 C CA . SER B 1 85 ? -8.039 -7.699 -10.406 1 92.19 85 SER B CA 1
ATOM 1526 C C . SER B 1 85 ? -7.918 -6.23 -10.789 1 92.19 85 SER B C 1
ATOM 1528 O O . SER B 1 85 ? -8.773 -5.699 -11.5 1 92.19 85 SER B O 1
ATOM 1530 N N . HIS B 1 86 ? -6.891 -5.586 -10.305 1 88.56 86 HIS B N 1
ATOM 1531 C CA . HIS B 1 86 ? -6.648 -4.168 -10.539 1 88.56 86 HIS B CA 1
ATOM 1532 C C . HIS B 1 86 ? -5.211 -3.92 -10.984 1 88.56 86 HIS B C 1
ATOM 1534 O O . HIS B 1 86 ? -4.352 -3.588 -10.156 1 88.56 86 HIS B O 1
ATOM 1540 N N . PRO B 1 87 ? -4.988 -4.008 -12.211 1 87.12 87 PRO B N 1
ATOM 1541 C CA . PRO B 1 87 ? -3.621 -3.898 -12.734 1 87.12 87 PRO B CA 1
ATOM 1542 C C . PRO B 1 87 ? -2.955 -2.574 -12.367 1 87.12 87 PRO B C 1
ATOM 1544 O O . PRO B 1 87 ? -1.727 -2.473 -12.375 1 87.12 87 PRO B O 1
ATOM 1547 N N . GLU B 1 88 ? -3.797 -1.66 -11.953 1 84.12 88 GLU B N 1
ATOM 1548 C CA . GLU B 1 88 ? -3.277 -0.347 -11.586 1 84.12 88 GLU B CA 1
ATOM 1549 C C . GLU B 1 88 ? -2.416 -0.429 -10.328 1 84.12 88 GLU B C 1
ATOM 1551 O O . GLU B 1 88 ? -1.619 0.471 -10.055 1 84.12 88 GLU B O 1
ATOM 1556 N N . ILE B 1 89 ? -2.59 -1.508 -9.648 1 88.25 89 ILE B N 1
ATOM 1557 C CA . ILE B 1 89 ? -1.832 -1.677 -8.414 1 88.25 89 ILE B CA 1
ATOM 1558 C C . ILE B 1 89 ? -0.346 -1.82 -8.734 1 88.25 89 ILE B C 1
ATOM 1560 O O . ILE B 1 89 ? 0.509 -1.392 -7.957 1 88.25 89 ILE B O 1
ATOM 1564 N N . LYS B 1 90 ? -0.062 -2.422 -9.852 1 88.75 90 LYS B N 1
ATOM 1565 C CA . LYS B 1 90 ? 1.327 -2.557 -10.273 1 88.75 90 LYS B CA 1
ATOM 1566 C C . LYS B 1 90 ? 2.004 -1.193 -10.391 1 88.75 90 LYS B C 1
ATOM 1568 O O . LYS B 1 90 ? 3.154 -1.029 -9.977 1 88.75 90 LYS B O 1
ATOM 1573 N N . ASP B 1 91 ? 1.294 -0.271 -10.953 1 84.19 91 ASP B N 1
ATOM 1574 C CA . ASP B 1 91 ? 1.835 1.075 -11.109 1 84.19 91 ASP B CA 1
ATOM 1575 C C . ASP B 1 91 ? 2.17 1.698 -9.758 1 84.19 91 ASP B C 1
ATOM 1577 O O . ASP B 1 91 ? 3.176 2.398 -9.625 1 84.19 91 ASP B O 1
ATOM 1581 N N . LEU B 1 92 ? 1.402 1.397 -8.898 1 81.94 92 LEU B N 1
ATOM 1582 C CA . LEU B 1 92 ? 1.616 1.884 -7.539 1 81.94 92 LEU B CA 1
ATOM 1583 C C . LEU B 1 92 ? 2.883 1.281 -6.941 1 81.94 92 LEU B C 1
ATOM 1585 O O . LEU B 1 92 ? 3.711 2 -6.379 1 81.94 92 LEU B O 1
ATOM 1589 N N . LEU B 1 93 ? 2.994 0.038 -7.09 1 90.19 93 LEU B N 1
ATOM 1590 C CA . LEU B 1 93 ? 4.152 -0.649 -6.527 1 90.19 93 LEU B CA 1
ATOM 1591 C C . LEU B 1 93 ? 5.438 -0.192 -7.211 1 90.19 93 LEU B C 1
ATOM 1593 O O . LEU B 1 93 ? 6.492 -0.123 -6.574 1 90.19 93 LEU B O 1
ATOM 1597 N N . GLU B 1 94 ? 5.277 0.14 -8.438 1 89.62 94 GLU B N 1
ATOM 1598 C CA . GLU B 1 94 ? 6.426 0.697 -9.148 1 89.62 94 GLU B CA 1
ATOM 1599 C C . GLU B 1 94 ? 6.844 2.039 -8.555 1 89.62 94 GLU B C 1
ATOM 1601 O O . GLU B 1 94 ? 8.039 2.322 -8.43 1 89.62 94 GLU B O 1
ATOM 1606 N N . LYS B 1 95 ? 5.879 2.783 -8.227 1 87.62 95 LYS B N 1
ATOM 1607 C CA . LYS B 1 95 ? 6.184 4.07 -7.605 1 87.62 95 LYS B CA 1
ATOM 1608 C C . LYS B 1 95 ? 6.84 3.883 -6.238 1 87.62 95 LYS B C 1
ATOM 1610 O O . LYS B 1 95 ? 7.793 4.586 -5.902 1 87.62 95 LYS B O 1
ATOM 1615 N N . ILE B 1 96 ? 6.301 2.99 -5.531 1 90.38 96 ILE B N 1
ATOM 1616 C CA . ILE B 1 96 ? 6.883 2.691 -4.227 1 90.38 96 ILE B CA 1
ATOM 1617 C C . ILE B 1 96 ? 8.328 2.229 -4.398 1 90.38 96 ILE B C 1
ATOM 1619 O O . ILE B 1 96 ? 9.203 2.615 -3.625 1 90.38 96 ILE B O 1
ATOM 1623 N N . ASN B 1 97 ? 8.531 1.416 -5.406 1 91.31 97 ASN B N 1
ATOM 1624 C CA . ASN B 1 97 ? 9.891 0.965 -5.691 1 91.31 97 ASN B CA 1
ATOM 1625 C C . ASN B 1 97 ? 10.82 2.137 -6.004 1 91.31 97 ASN B C 1
ATOM 1627 O O . ASN B 1 97 ? 11.977 2.146 -5.586 1 91.31 97 ASN B O 1
ATOM 1631 N N . GLU B 1 98 ? 10.266 3.059 -6.672 1 89.5 98 GLU B N 1
ATOM 1632 C CA . GLU B 1 98 ? 11.031 4.258 -6.992 1 89.5 98 GLU B CA 1
ATOM 1633 C C . GLU B 1 98 ? 11.391 5.039 -5.727 1 89.5 98 GLU B C 1
ATOM 1635 O O . GLU B 1 98 ? 12.508 5.539 -5.594 1 89.5 98 GLU B O 1
ATOM 1640 N N . ILE B 1 99 ? 10.445 5.098 -4.848 1 88 99 ILE B N 1
ATOM 1641 C CA . ILE B 1 99 ? 10.633 5.832 -3.602 1 88 99 ILE B CA 1
ATOM 1642 C C . ILE B 1 99 ? 11.703 5.152 -2.758 1 88 99 ILE B C 1
ATOM 1644 O O . ILE B 1 99 ? 12.531 5.82 -2.139 1 88 99 ILE B O 1
ATOM 1648 N N . THR B 1 100 ? 11.68 3.879 -2.703 1 85.62 100 THR B N 1
ATOM 1649 C CA . THR B 1 100 ? 12.648 3.129 -1.91 1 85.62 100 THR B CA 1
ATOM 1650 C C . THR B 1 100 ? 14.07 3.377 -2.412 1 85.62 100 THR B C 1
ATOM 1652 O O . THR B 1 100 ? 15.031 3.268 -1.647 1 85.62 100 THR B O 1
ATOM 1655 N N . LYS B 1 101 ? 14.211 3.639 -3.674 1 84.19 101 LYS B N 1
ATOM 1656 C CA . LYS B 1 101 ? 15.523 3.883 -4.262 1 84.19 101 LYS B CA 1
ATOM 1657 C C . LYS B 1 101 ? 16.062 5.25 -3.85 1 84.19 101 LYS B C 1
ATOM 1659 O O . LYS B 1 101 ? 17.25 5.523 -4.008 1 84.19 101 LYS B O 1
ATOM 1664 N N . GLU B 1 102 ? 15.141 6.051 -3.379 1 77.62 102 GLU B N 1
ATOM 1665 C CA . GLU B 1 102 ? 15.531 7.383 -2.93 1 77.62 102 GLU B CA 1
ATOM 1666 C C . GLU B 1 102 ? 15.984 7.363 -1.474 1 77.62 102 GLU B C 1
ATOM 1668 O O . GLU B 1 102 ? 16.594 8.328 -0.994 1 77.62 102 GLU B O 1
ATOM 1673 N N . ILE B 1 103 ? 15.609 6.32 -0.761 1 70.69 103 ILE B N 1
ATOM 1674 C CA . ILE B 1 103 ? 15.945 6.227 0.655 1 70.69 103 ILE B CA 1
ATOM 1675 C C . ILE B 1 103 ? 17.344 5.641 0.814 1 70.69 103 ILE B C 1
ATOM 1677 O O . ILE B 1 103 ? 17.688 4.664 0.148 1 70.69 103 ILE B O 1
#

Radius of gyration: 18.32 Å; Cα contacts (8 Å, |Δi|>4): 256; chains: 2; bounding box: 33×60×46 Å

Secondary structure (DSSP, 8-state):
------GGG--HHHHHHHHHHHHHH-SHHHHHHHHHHHH--B-HHHHHHHS-S-HHHHHHHHHHHHHTTSEEEEEETTEEEEEES-THHHHHHHHHHHHHTT-/------GGG--HHHHHHHHHHHHHH-SHHHHHHHHHHHH--B-HHHHHHHS-S-HHHHHHHHHHHHHTTSEEEEEETTEEEEEES-THHHHHHHHHHHHHTT-